Protein AF-A0A4R4G4L9-F1 (afdb_monomer_lite)

Radius of gyration: 18.19 Å; chains: 1; bounding box: 50×40×51 Å

Sequence (190 aa):
MRFKGEKAPLFYFLLFYTLVILYGCLTIRKIYFTMAKKKKGSLMAQQCPLIFRQVDATVTRINTLFVMSGVIAYLVSGIVAILLFLTVDFALRLYGVKHLSPIQNVSLWIQRRLSLPSRMEDAGAKRLAALFGIGFVAAMALFHFLGIAWAVNAVAVIYLFCAALDLFFGYCIACKLYHWTKKIYPKGFE

Structure (mmCIF, N/CA/C/O backbone):
data_AF-A0A4R4G4L9-F1
#
_entry.id   AF-A0A4R4G4L9-F1
#
loop_
_atom_site.group_PDB
_atom_site.id
_atom_site.type_symbol
_atom_site.label_atom_id
_atom_site.label_alt_id
_atom_site.label_comp_id
_atom_site.label_asym_id
_atom_site.label_entity_id
_atom_site.label_seq_id
_atom_site.pdbx_PDB_ins_code
_atom_site.Cartn_x
_atom_site.Cartn_y
_atom_site.Cartn_z
_atom_site.occupancy
_atom_site.B_iso_or_equiv
_atom_site.auth_seq_id
_atom_site.auth_comp_id
_atom_site.auth_asym_id
_atom_site.auth_atom_id
_atom_site.pdbx_PDB_model_num
ATOM 1 N N . MET A 1 1 ? -9.312 -3.554 20.473 1.00 41.69 1 MET A N 1
ATOM 2 C CA . MET A 1 1 ? -10.622 -3.099 20.977 1.00 41.69 1 MET A CA 1
ATOM 3 C C . MET A 1 1 ? -11.634 -3.339 19.874 1.00 41.69 1 MET A C 1
ATOM 5 O O . MET A 1 1 ? -11.494 -2.782 18.800 1.00 41.69 1 MET A O 1
ATOM 9 N N . ARG A 1 2 ? -12.579 -4.261 20.068 1.00 46.25 2 ARG A N 1
ATOM 10 C CA . ARG A 1 2 ? -13.648 -4.511 19.091 1.00 46.25 2 ARG A CA 1
ATOM 11 C C . ARG A 1 2 ? -14.581 -3.302 19.173 1.00 46.25 2 ARG A C 1
ATOM 13 O O . ARG A 1 2 ? -15.037 -3.031 20.280 1.00 46.25 2 ARG A O 1
ATOM 20 N N . PHE A 1 3 ? -14.802 -2.568 18.077 1.00 48.91 3 PHE A N 1
ATOM 21 C CA . PHE A 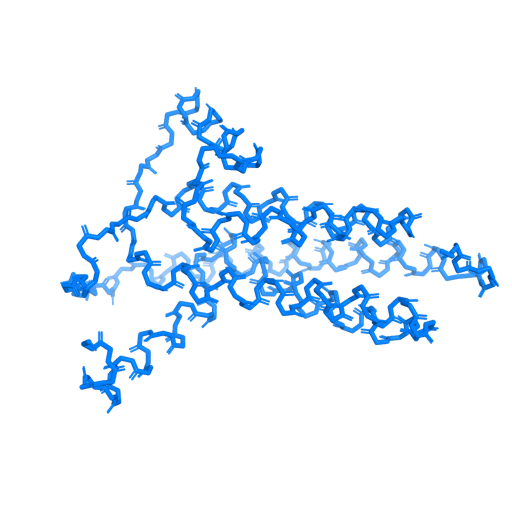1 3 ? -15.749 -1.445 18.043 1.00 48.91 3 PHE A CA 1
ATOM 22 C C . PHE A 1 3 ? -17.097 -1.923 18.603 1.00 48.91 3 PHE A C 1
ATOM 24 O O . PHE A 1 3 ? -17.823 -2.689 17.968 1.00 48.91 3 PHE A O 1
ATOM 31 N N . LYS A 1 4 ? -17.372 -1.575 19.862 1.00 48.66 4 LYS A N 1
ATOM 32 C CA . LYS A 1 4 ? -18.540 -2.035 20.605 1.00 48.66 4 LYS A CA 1
ATOM 33 C C . LYS A 1 4 ? -19.573 -0.928 20.502 1.00 48.66 4 LYS A C 1
ATOM 35 O O . LYS A 1 4 ? -19.591 -0.029 21.327 1.00 48.66 4 LYS A O 1
ATOM 40 N N . GLY A 1 5 ? -20.388 -1.004 19.456 1.00 47.50 5 GLY A N 1
ATOM 41 C CA . GLY A 1 5 ? -21.514 -0.096 19.260 1.00 47.50 5 GLY A CA 1
ATOM 42 C C . GLY A 1 5 ? -21.592 0.432 17.840 1.00 47.50 5 GLY A C 1
ATOM 43 O O . GLY A 1 5 ? -21.118 1.522 17.583 1.00 47.50 5 GLY A O 1
ATOM 44 N N . GLU A 1 6 ? -22.130 -0.382 16.931 1.00 46.91 6 GLU A N 1
ATOM 45 C CA . GLU A 1 6 ? -23.275 -0.039 16.074 1.00 46.91 6 GLU A CA 1
ATOM 46 C C . GLU A 1 6 ? -23.581 -1.300 15.250 1.00 46.91 6 GLU A C 1
ATOM 48 O O . GLU A 1 6 ? -22.818 -1.683 14.369 1.00 46.91 6 GLU A O 1
ATOM 53 N N . LYS A 1 7 ? -24.640 -2.044 15.595 1.00 47.16 7 LYS A N 1
ATOM 54 C CA . LYS A 1 7 ? -25.045 -3.267 14.863 1.00 47.16 7 LYS A CA 1
ATOM 55 C C . LYS A 1 7 ? -25.966 -2.969 13.667 1.00 47.16 7 LYS A C 1
ATOM 57 O O . LYS A 1 7 ? -26.374 -3.894 12.976 1.00 47.16 7 LYS A O 1
ATOM 62 N N . ALA A 1 8 ? -26.260 -1.698 13.400 1.00 48.19 8 ALA A N 1
ATOM 63 C CA . ALA A 1 8 ? -27.105 -1.245 12.296 1.00 48.19 8 ALA A CA 1
ATOM 64 C C . ALA A 1 8 ? -26.404 -0.984 10.932 1.00 48.19 8 ALA A C 1
ATOM 66 O O . ALA A 1 8 ? -27.115 -0.982 9.928 1.00 48.19 8 ALA A O 1
ATOM 67 N N . PRO A 1 9 ? -25.065 -0.826 10.795 1.00 52.00 9 PRO A N 1
ATOM 68 C CA . PRO A 1 9 ? -24.467 -0.460 9.518 1.00 52.00 9 PRO A CA 1
ATOM 69 C C . PRO A 1 9 ? -23.985 -1.665 8.709 1.00 52.00 9 PRO A C 1
ATOM 71 O O . PRO A 1 9 ? -23.611 -1.469 7.566 1.00 52.00 9 PRO A O 1
ATOM 74 N N . LEU A 1 10 ? -23.999 -2.903 9.228 1.00 55.00 10 LEU A N 1
ATOM 75 C CA . LEU A 1 10 ? -23.436 -4.075 8.534 1.00 55.00 10 LEU A CA 1
ATOM 76 C C . LEU A 1 10 ? -24.143 -4.370 7.197 1.00 55.00 10 LEU A C 1
ATOM 78 O O . LEU A 1 10 ? -23.492 -4.740 6.223 1.00 55.00 10 LEU A O 1
ATOM 82 N N . PHE A 1 11 ? -25.463 -4.159 7.135 1.00 51.16 11 PHE A N 1
ATOM 83 C CA . PHE A 1 11 ? -26.256 -4.384 5.925 1.00 51.16 11 PHE A CA 1
ATOM 84 C C . PHE A 1 11 ? -26.032 -3.276 4.891 1.00 51.16 11 PHE A C 1
ATOM 86 O O . PHE A 1 11 ? -25.741 -3.580 3.742 1.00 51.16 11 PHE A O 1
ATOM 93 N N . TYR A 1 12 ? -26.051 -2.002 5.302 1.00 55.09 12 TYR A N 1
ATOM 94 C CA . TYR A 1 12 ? -25.717 -0.870 4.426 1.00 55.09 12 TYR A CA 1
ATOM 95 C C . TYR A 1 12 ? -24.242 -0.890 3.993 1.00 55.09 12 TYR A C 1
ATOM 97 O O . TYR A 1 12 ? -23.936 -0.505 2.871 1.00 55.09 12 TYR A O 1
ATOM 105 N N . PHE A 1 13 ? -23.337 -1.408 4.831 1.00 56.06 13 PHE A N 1
ATOM 106 C CA . PHE A 1 13 ? -21.928 -1.635 4.502 1.00 56.06 13 PHE A CA 1
ATOM 107 C C . PHE A 1 13 ? -21.762 -2.713 3.448 1.00 56.06 13 PHE A C 1
ATOM 109 O O . PHE A 1 13 ? -21.054 -2.478 2.477 1.00 56.06 13 PHE A O 1
ATOM 116 N N . LEU A 1 14 ? -22.406 -3.876 3.608 1.00 56.50 14 LEU A N 1
ATOM 117 C CA . LEU A 1 14 ? -22.373 -4.929 2.594 1.00 56.50 14 LEU A CA 1
ATOM 118 C C . LEU A 1 14 ? -23.041 -4.469 1.301 1.00 56.50 14 LEU A C 1
ATOM 120 O O . LEU A 1 14 ? -22.539 -4.792 0.231 1.00 56.50 14 LEU A O 1
ATOM 124 N N . LEU A 1 15 ? -24.124 -3.693 1.373 1.00 56.69 15 LEU A N 1
ATOM 125 C CA . LEU A 1 15 ? -24.808 -3.161 0.197 1.00 56.69 15 LEU A CA 1
ATOM 126 C C . LEU A 1 15 ? -23.951 -2.100 -0.504 1.00 56.69 15 LEU A C 1
ATOM 128 O O . LEU A 1 15 ? -23.799 -2.157 -1.712 1.00 56.69 15 LEU A O 1
ATOM 132 N N . PHE A 1 16 ? -23.283 -1.204 0.226 1.00 60.47 16 PHE A N 1
ATOM 133 C CA . PHE A 1 16 ? -22.352 -0.232 -0.357 1.00 60.47 16 PHE A CA 1
ATOM 134 C C . PHE A 1 16 ? -21.079 -0.903 -0.895 1.00 60.47 16 PHE A C 1
ATOM 136 O O . PHE A 1 16 ? -20.611 -0.537 -1.964 1.00 60.47 16 PHE A O 1
ATOM 143 N N . TYR A 1 17 ? -20.543 -1.930 -0.225 1.00 58.25 17 TYR A N 1
ATOM 144 C CA . TYR A 1 17 ? -19.384 -2.699 -0.700 1.00 58.25 17 TYR A CA 1
ATOM 145 C C . TYR A 1 17 ? -19.709 -3.566 -1.913 1.00 58.25 17 TYR A C 1
ATOM 147 O O . TYR A 1 17 ? -18.933 -3.595 -2.866 1.00 58.25 17 TYR A O 1
ATOM 155 N N . THR A 1 18 ? -20.850 -4.256 -1.912 1.00 58.84 18 THR A N 1
ATOM 156 C CA . THR A 1 18 ? -21.319 -4.999 -3.086 1.00 58.84 18 THR A CA 1
ATOM 157 C C . THR A 1 18 ? -21.658 -4.039 -4.208 1.00 58.84 18 THR A C 1
ATOM 159 O O . THR A 1 18 ? -21.251 -4.312 -5.323 1.00 58.84 18 THR A O 1
ATOM 162 N N . LEU A 1 19 ? -22.266 -2.878 -3.949 1.00 59.31 19 LEU A N 1
ATOM 163 C CA . LEU A 1 19 ? -22.460 -1.844 -4.963 1.00 59.31 19 LEU A CA 1
ATOM 164 C C . LEU A 1 19 ? -21.128 -1.281 -5.461 1.00 59.31 19 LEU A C 1
ATOM 166 O O . LEU A 1 19 ? -20.993 -1.140 -6.659 1.00 59.31 19 LEU A O 1
ATOM 170 N N . VAL A 1 20 ? -20.111 -1.032 -4.636 1.00 58.97 20 VAL A N 1
ATOM 171 C CA . VAL A 1 20 ? -18.784 -0.580 -5.105 1.00 58.97 20 VAL A CA 1
ATOM 172 C C . VAL A 1 20 ? -18.069 -1.671 -5.905 1.00 58.97 20 VAL A C 1
ATOM 174 O O . VAL A 1 20 ? -17.427 -1.363 -6.906 1.00 58.97 20 VAL A O 1
ATOM 177 N N . ILE A 1 21 ? -18.216 -2.947 -5.541 1.00 59.53 21 ILE A N 1
ATOM 178 C CA . ILE A 1 21 ? -17.679 -4.075 -6.314 1.00 59.53 21 ILE A CA 1
ATOM 179 C C . ILE A 1 21 ? -18.474 -4.289 -7.610 1.00 59.53 21 ILE A C 1
ATOM 181 O O . ILE A 1 21 ? -17.870 -4.551 -8.644 1.00 59.53 21 ILE A O 1
ATOM 185 N N . LEU A 1 22 ? -19.800 -4.140 -7.600 1.00 57.47 22 LEU A N 1
ATOM 186 C CA . LEU A 1 22 ? -20.689 -4.379 -8.741 1.00 57.47 22 LEU A CA 1
ATOM 187 C C . LEU A 1 22 ? -20.708 -3.178 -9.703 1.00 57.47 22 LEU A C 1
ATOM 189 O O . LEU A 1 22 ? -20.524 -3.377 -10.898 1.00 57.47 22 LEU A O 1
ATOM 193 N N . TYR A 1 23 ? -20.825 -1.938 -9.207 1.00 56.97 23 TYR A N 1
ATOM 194 C CA . TYR A 1 23 ? -20.585 -0.697 -9.964 1.00 56.97 23 TYR A CA 1
ATOM 195 C C . TYR A 1 23 ? -19.129 -0.594 -10.391 1.00 56.97 23 TYR A C 1
ATOM 197 O O . TYR A 1 23 ? -18.876 -0.160 -11.510 1.00 56.97 23 TYR A O 1
ATOM 205 N N . GLY A 1 24 ? -18.177 -1.030 -9.564 1.00 51.91 24 GLY A N 1
ATOM 206 C CA . GLY A 1 24 ? -16.780 -1.194 -9.951 1.00 51.91 24 GLY A CA 1
ATOM 207 C C . GLY A 1 24 ? -16.670 -2.143 -11.137 1.00 51.91 24 GLY A C 1
ATOM 208 O O . GLY A 1 24 ? -16.166 -1.745 -12.173 1.00 51.91 24 GLY A O 1
ATOM 209 N N . CYS A 1 25 ? -17.238 -3.344 -11.062 1.00 51.47 25 CYS A N 1
ATOM 210 C CA . CYS A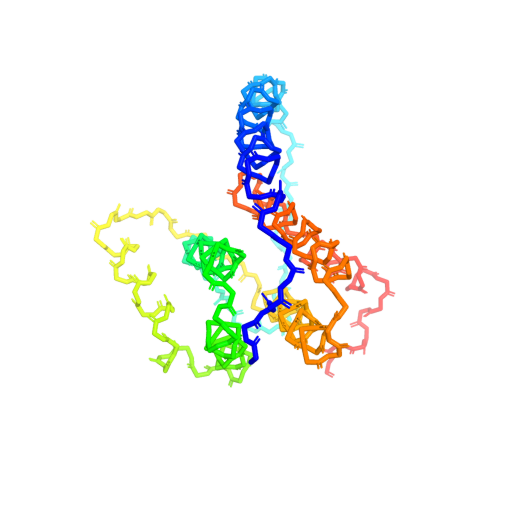 1 25 ? -17.225 -4.343 -12.135 1.00 51.47 25 CYS A CA 1
ATOM 211 C C . CYS A 1 25 ? -17.946 -3.866 -13.418 1.00 51.47 25 CYS A C 1
ATOM 213 O O . CYS A 1 25 ? -17.429 -4.037 -14.525 1.00 51.47 25 CYS A O 1
ATOM 215 N N . LEU A 1 26 ? -19.093 -3.185 -13.292 1.00 50.75 26 LEU A N 1
ATOM 216 C CA . LEU A 1 26 ? -19.860 -2.599 -14.403 1.00 50.75 26 LEU A CA 1
ATOM 217 C C . LEU A 1 26 ? -19.140 -1.404 -15.050 1.00 50.75 26 LEU A C 1
ATOM 219 O O . LEU A 1 26 ? -19.108 -1.289 -16.277 1.00 50.75 26 LEU A O 1
ATOM 223 N N . THR A 1 27 ? -18.508 -0.547 -14.248 1.00 51.12 27 THR A N 1
ATOM 224 C CA . THR A 1 27 ? -17.700 0.590 -14.719 1.00 51.12 27 THR A CA 1
ATOM 225 C C . THR A 1 27 ? -16.392 0.098 -15.338 1.00 51.12 27 THR A C 1
ATOM 227 O O . THR A 1 27 ? -16.007 0.567 -16.406 1.00 51.12 27 THR A O 1
ATOM 230 N N . ILE A 1 28 ? -15.763 -0.929 -14.758 1.00 50.81 28 ILE A N 1
ATOM 231 C CA . ILE A 1 28 ? -14.579 -1.611 -15.293 1.00 50.81 28 ILE A CA 1
ATOM 232 C C . ILE A 1 28 ? -14.900 -2.226 -16.655 1.00 50.81 28 ILE A C 1
ATOM 234 O O . ILE A 1 28 ? -14.139 -1.990 -17.583 1.00 50.81 28 ILE A O 1
ATOM 238 N N . ARG A 1 29 ? -16.039 -2.909 -16.847 1.00 53.16 29 ARG A N 1
ATOM 239 C CA . ARG A 1 29 ? -16.436 -3.451 -18.165 1.00 53.16 29 ARG A CA 1
ATOM 240 C C . ARG A 1 29 ? -16.625 -2.350 -19.223 1.00 53.16 29 ARG A C 1
ATOM 242 O O . ARG A 1 29 ? -16.201 -2.526 -20.365 1.00 53.16 29 ARG A O 1
ATOM 249 N N . LYS A 1 30 ? -17.196 -1.198 -18.847 1.00 48.16 30 LYS A N 1
ATOM 250 C CA . LYS A 1 30 ? -17.399 -0.031 -19.736 1.00 48.16 30 LYS A CA 1
ATOM 251 C C . LYS A 1 30 ? -16.082 0.690 -20.082 1.00 48.16 30 LYS A C 1
ATOM 253 O O . LYS A 1 30 ? -15.886 1.111 -21.224 1.00 48.16 30 LYS A O 1
ATOM 258 N N . ILE A 1 31 ? -15.157 0.783 -19.123 1.00 51.53 31 ILE A N 1
ATOM 259 C CA . ILE A 1 31 ? -13.823 1.381 -19.302 1.00 51.53 31 ILE A CA 1
ATOM 260 C C . ILE A 1 31 ? -12.881 0.432 -20.065 1.00 51.53 31 ILE A C 1
ATOM 262 O O . ILE A 1 31 ? -12.097 0.879 -20.902 1.00 51.53 31 ILE A O 1
ATOM 266 N N . TYR A 1 32 ? -12.978 -0.883 -19.847 1.00 50.03 32 TYR A N 1
ATOM 267 C CA . TYR A 1 32 ? -12.190 -1.896 -20.561 1.00 50.03 32 TYR A CA 1
ATOM 268 C C . TYR A 1 32 ? -12.411 -1.795 -22.076 1.00 50.03 32 TYR A C 1
ATOM 270 O O . TYR A 1 32 ? -11.456 -1.811 -22.854 1.00 50.03 32 TYR A O 1
ATOM 278 N N . PHE A 1 33 ? -13.667 -1.597 -22.488 1.00 50.47 33 PHE A N 1
ATOM 279 C CA . PHE A 1 33 ? -14.043 -1.470 -23.896 1.00 50.47 33 PHE A CA 1
ATOM 280 C C . PHE A 1 33 ? -13.546 -0.163 -24.541 1.00 50.47 33 PHE A C 1
ATOM 282 O O . PHE A 1 33 ? -13.159 -0.153 -25.708 1.00 50.47 33 PHE A O 1
ATOM 289 N N . THR A 1 34 ? -13.479 0.939 -23.787 1.00 50.44 34 THR A N 1
ATOM 290 C CA . THR A 1 34 ? -12.958 2.225 -24.289 1.00 50.44 34 THR A CA 1
ATOM 291 C C . THR A 1 34 ? -11.425 2.282 -24.305 1.00 50.44 34 THR A C 1
ATOM 293 O O . THR A 1 34 ? -10.839 2.868 -25.217 1.00 50.44 34 THR A O 1
ATOM 296 N N . MET A 1 35 ? -10.748 1.624 -23.360 1.00 46.28 35 MET A N 1
ATOM 297 C CA . MET A 1 35 ? -9.284 1.676 -23.216 1.00 46.28 35 MET A CA 1
ATOM 298 C C . MET A 1 35 ? -8.533 0.626 -24.050 1.00 46.28 35 MET A C 1
ATOM 300 O O .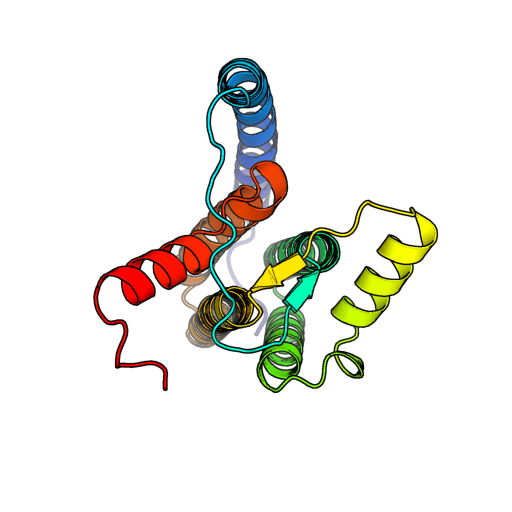 MET A 1 35 ? -7.379 0.870 -24.413 1.00 46.28 35 MET A O 1
ATOM 304 N N . ALA A 1 36 ? -9.173 -0.484 -24.452 1.00 49.03 36 ALA A N 1
ATOM 305 C CA . ALA A 1 36 ? -8.614 -1.420 -25.439 1.00 49.03 36 ALA A CA 1
ATOM 306 C C . ALA A 1 36 ? -8.238 -0.717 -26.762 1.00 49.03 36 ALA A C 1
ATOM 308 O O . ALA A 1 36 ? -7.274 -1.100 -27.426 1.00 49.03 36 ALA A O 1
ATOM 309 N N . LYS A 1 37 ? -8.923 0.386 -27.092 1.00 41.81 37 LYS A N 1
ATOM 310 C CA . LYS A 1 37 ? -8.644 1.215 -28.273 1.00 41.81 37 LYS A CA 1
ATOM 311 C C . LYS A 1 37 ? -7.379 2.088 -28.136 1.00 41.81 37 LYS A C 1
ATOM 313 O O . LYS A 1 37 ? -6.808 2.479 -29.148 1.00 41.81 37 LYS A O 1
ATOM 318 N N . LYS A 1 38 ? -6.893 2.366 -26.915 1.00 38.50 38 LYS A N 1
ATOM 319 C CA . LYS A 1 38 ? -5.770 3.300 -26.645 1.00 38.50 38 LYS A CA 1
ATOM 320 C C . LYS A 1 38 ? -4.395 2.622 -26.514 1.00 38.50 38 LYS A C 1
ATOM 322 O O . LYS A 1 38 ? -3.386 3.294 -26.329 1.00 38.50 38 LYS A O 1
ATOM 327 N N . LYS A 1 39 ? -4.315 1.293 -26.634 1.00 40.84 39 LYS A N 1
ATOM 328 C CA . LYS A 1 39 ? -3.058 0.529 -26.486 1.00 40.84 39 LYS A CA 1
ATOM 329 C C . LYS A 1 39 ? -2.094 0.668 -27.679 1.00 40.84 39 LYS A C 1
ATOM 331 O O . LYS A 1 39 ? -0.952 0.233 -27.587 1.00 40.84 39 LYS A O 1
ATOM 336 N N . LYS A 1 40 ? -2.509 1.284 -28.792 1.00 38.03 40 LYS A N 1
ATOM 337 C CA . LYS A 1 40 ? -1.723 1.319 -30.041 1.00 38.03 40 LYS A CA 1
ATOM 338 C C . LYS A 1 40 ? -0.766 2.519 -30.181 1.00 38.03 40 LYS A C 1
ATOM 340 O O . LYS A 1 40 ? -0.326 2.793 -31.289 1.00 38.03 40 LYS A O 1
ATOM 345 N N . GLY A 1 41 ? -0.446 3.243 -29.102 1.00 34.03 41 GLY A N 1
ATOM 346 C CA . GLY A 1 41 ? 0.240 4.537 -29.239 1.00 34.03 41 GLY A CA 1
ATOM 347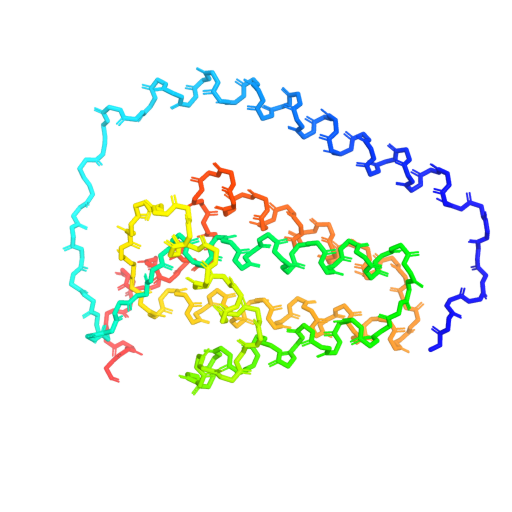 C C . GLY A 1 41 ? 1.098 5.034 -28.075 1.00 34.03 41 GLY A C 1
ATOM 348 O O . GLY A 1 41 ? 1.131 6.238 -27.852 1.00 34.03 41 GLY A O 1
ATOM 349 N N . SER A 1 42 ? 1.807 4.181 -27.329 1.00 37.28 42 SER A N 1
ATOM 350 C CA . SER A 1 42 ? 2.944 4.691 -26.545 1.00 37.28 42 SER A CA 1
ATOM 351 C C . SER A 1 42 ? 4.101 3.695 -26.507 1.00 37.28 42 SER A C 1
ATOM 353 O O . SER A 1 42 ? 4.187 2.843 -25.622 1.00 37.28 42 SER A O 1
ATOM 355 N N . LEU A 1 43 ? 5.021 3.842 -27.460 1.00 45.47 43 LEU A N 1
ATOM 356 C CA . LEU A 1 43 ? 6.433 3.596 -27.192 1.00 45.47 43 LEU A CA 1
ATOM 357 C C . LEU A 1 43 ? 6.832 4.567 -26.071 1.00 45.47 43 LEU A C 1
ATOM 359 O O . LEU A 1 43 ? 6.903 5.772 -26.290 1.00 45.47 43 LEU A O 1
ATOM 363 N N . MET A 1 44 ? 6.989 4.067 -24.847 1.00 38.34 44 MET A N 1
ATOM 364 C CA . MET A 1 44 ? 7.520 4.848 -23.731 1.00 38.34 44 MET A CA 1
ATOM 365 C C . MET A 1 44 ? 8.891 4.294 -23.396 1.00 38.34 44 MET A C 1
ATOM 367 O O . MET A 1 44 ? 9.032 3.137 -23.002 1.00 38.34 44 MET A O 1
ATOM 371 N N . ALA A 1 45 ? 9.869 5.158 -23.650 1.00 37.31 45 ALA A N 1
ATOM 372 C CA . ALA A 1 45 ? 11.289 4.990 -23.446 1.00 37.31 45 ALA A CA 1
ATOM 373 C C . ALA A 1 45 ? 11.608 4.177 -22.189 1.00 37.31 45 ALA A C 1
ATOM 375 O O . ALA A 1 45 ? 11.167 4.490 -21.081 1.00 37.31 45 ALA A O 1
ATOM 376 N N . GLN A 1 46 ? 12.420 3.150 -22.397 1.00 45.22 46 GLN A N 1
ATOM 377 C CA . GLN A 1 46 ? 13.123 2.407 -21.371 1.00 45.22 46 GLN A CA 1
ATOM 378 C C . GLN A 1 46 ? 14.032 3.403 -20.628 1.00 45.22 46 GLN A C 1
ATOM 380 O O . GLN A 1 46 ? 15.133 3.718 -21.063 1.00 45.22 46 GLN A O 1
ATOM 385 N N . GLN A 1 47 ? 13.518 4.008 -19.557 1.00 50.16 47 GLN A N 1
ATOM 386 C CA . GLN A 1 47 ? 14.283 4.925 -18.717 1.00 50.16 47 GLN A CA 1
ATOM 387 C C . GLN A 1 47 ? 15.273 4.105 -17.893 1.00 50.16 47 GLN A C 1
ATOM 389 O O . GLN A 1 47 ? 14.864 3.181 -17.188 1.00 50.16 47 GLN A O 1
ATOM 394 N N . CYS A 1 48 ? 16.561 4.445 -17.976 1.00 53.97 48 CYS A N 1
ATOM 395 C CA . CYS A 1 48 ? 17.612 3.774 -17.218 1.00 53.97 48 CYS A CA 1
ATOM 396 C C . CYS A 1 48 ? 17.280 3.784 -15.711 1.00 53.97 48 CYS A C 1
ATOM 398 O O . CYS A 1 48 ? 16.952 4.854 -15.163 1.00 53.97 48 CYS A O 1
ATOM 400 N N . PRO A 1 49 ? 17.311 2.612 -15.051 1.00 56.44 49 PRO A N 1
ATOM 401 C CA . PRO A 1 49 ? 17.042 2.513 -13.627 1.00 56.44 49 PRO A CA 1
ATOM 402 C C . PRO A 1 49 ? 18.229 3.121 -12.861 1.00 56.44 49 PRO A C 1
ATOM 404 O O . PRO A 1 49 ? 19.373 2.746 -13.094 1.00 56.44 49 PRO A O 1
ATOM 407 N N . LEU A 1 50 ? 17.960 4.097 -11.984 1.00 51.12 50 LEU A N 1
ATOM 408 C CA . LEU A 1 50 ? 18.996 4.768 -11.168 1.00 51.12 50 LEU A CA 1
ATOM 409 C C . LEU A 1 50 ? 19.548 3.828 -10.090 1.00 51.12 50 LEU A C 1
ATOM 411 O O . LEU A 1 50 ? 20.721 3.866 -9.746 1.00 51.12 50 LEU A O 1
ATOM 415 N N . ILE A 1 51 ? 18.691 2.932 -9.602 1.00 57.62 51 ILE A N 1
ATOM 416 C CA . ILE A 1 51 ? 19.089 1.776 -8.814 1.00 57.62 51 ILE A CA 1
ATOM 417 C C . ILE A 1 51 ? 19.148 0.606 -9.797 1.00 57.62 51 ILE A C 1
ATOM 419 O O . ILE A 1 51 ? 18.126 0.254 -10.378 1.00 57.62 51 ILE A O 1
ATOM 423 N N . PHE A 1 52 ? 20.311 -0.021 -10.004 1.00 60.38 52 PHE A N 1
ATOM 424 C CA . PHE A 1 52 ? 20.505 -1.180 -10.905 1.00 60.38 52 PHE A CA 1
ATOM 425 C C . PHE A 1 52 ? 19.751 -2.455 -10.454 1.00 60.38 52 PHE A C 1
ATOM 427 O O . PHE A 1 52 ? 20.164 -3.584 -10.705 1.00 60.38 52 PHE A O 1
ATOM 434 N N . ARG A 1 53 ? 18.630 -2.300 -9.747 1.00 69.81 53 ARG A N 1
ATOM 435 C CA . ARG A 1 53 ? 17.764 -3.359 -9.258 1.00 69.81 53 ARG A CA 1
ATOM 436 C C . ARG A 1 53 ? 16.385 -3.153 -9.861 1.00 69.81 53 ARG A C 1
ATOM 438 O O . ARG A 1 53 ? 15.724 -2.151 -9.609 1.00 69.81 53 ARG A O 1
ATOM 445 N N . GLN A 1 54 ? 15.934 -4.137 -10.621 1.00 75.31 54 GLN A N 1
ATOM 446 C CA . GLN A 1 54 ? 14.570 -4.188 -11.128 1.00 75.31 54 GLN A CA 1
ATOM 447 C C . GLN A 1 54 ? 13.734 -5.160 -10.288 1.00 75.31 54 GLN A C 1
ATOM 449 O O . GLN A 1 54 ? 14.260 -6.058 -9.620 1.00 75.31 54 GLN A O 1
ATOM 454 N N . VAL A 1 55 ? 12.420 -4.953 -10.269 1.00 77.75 55 VAL A N 1
ATOM 455 C CA . VAL A 1 55 ? 11.457 -5.813 -9.573 1.00 77.75 55 VAL A CA 1
ATOM 456 C C . VAL A 1 55 ? 10.376 -6.237 -10.544 1.00 77.75 55 VAL A C 1
ATOM 458 O O . VAL A 1 55 ? 9.939 -5.455 -11.382 1.00 77.75 55 VAL A O 1
ATOM 461 N N . ASP A 1 56 ? 9.927 -7.476 -10.397 1.00 81.44 56 ASP A N 1
ATOM 462 C CA . ASP A 1 56 ? 8.843 -8.008 -11.200 1.00 81.44 56 ASP A CA 1
ATOM 463 C C . ASP A 1 56 ? 7.494 -7.369 -10.824 1.00 81.44 56 ASP A C 1
ATOM 465 O O . ASP A 1 56 ? 6.991 -7.491 -9.695 1.00 81.44 56 ASP A O 1
ATOM 469 N N . ALA A 1 57 ? 6.897 -6.677 -11.788 1.00 75.25 57 ALA A N 1
ATOM 470 C CA . ALA A 1 57 ? 5.601 -6.034 -11.671 1.00 75.25 57 ALA A CA 1
ATOM 471 C C . ALA A 1 57 ? 4.472 -7.054 -11.491 1.00 75.25 57 ALA A C 1
ATOM 473 O O . ALA A 1 57 ? 3.522 -6.778 -10.760 1.00 75.25 57 ALA A O 1
ATOM 474 N N . THR A 1 58 ? 4.578 -8.244 -12.087 1.00 74.50 58 THR A N 1
ATOM 475 C CA . THR A 1 58 ? 3.559 -9.296 -11.982 1.00 74.50 58 THR A CA 1
ATOM 476 C C . THR A 1 58 ? 3.471 -9.819 -10.551 1.00 74.50 58 THR A C 1
ATOM 478 O O . THR A 1 58 ? 2.384 -9.872 -9.977 1.00 74.50 58 THR A O 1
ATOM 481 N N . VAL A 1 59 ? 4.616 -10.100 -9.923 1.00 79.50 59 VAL A N 1
ATOM 482 C CA . VAL A 1 59 ? 4.678 -10.497 -8.505 1.00 79.50 59 VAL A CA 1
ATOM 483 C C . VAL A 1 59 ? 4.144 -9.388 -7.604 1.00 79.50 59 VAL A C 1
ATOM 485 O O . VAL A 1 59 ? 3.424 -9.649 -6.642 1.00 79.50 59 VAL A O 1
ATOM 488 N N . THR A 1 60 ? 4.459 -8.136 -7.934 1.00 80.56 60 THR A N 1
ATOM 489 C CA . THR A 1 60 ? 3.979 -6.981 -7.170 1.00 80.56 60 THR A CA 1
ATOM 490 C C . THR A 1 60 ? 2.459 -6.811 -7.281 1.00 80.56 60 THR A C 1
ATOM 492 O O . THR A 1 60 ? 1.825 -6.461 -6.295 1.00 80.56 60 THR A O 1
ATOM 495 N N . ARG A 1 61 ? 1.842 -7.131 -8.425 1.00 79.88 61 ARG A N 1
ATOM 496 C CA . ARG A 1 61 ? 0.374 -7.115 -8.579 1.00 79.88 61 ARG A CA 1
ATOM 497 C C . ARG A 1 61 ? -0.313 -8.231 -7.801 1.00 79.88 61 ARG A C 1
ATOM 499 O O . ARG A 1 61 ? -1.333 -7.984 -7.163 1.00 79.88 61 ARG A O 1
ATOM 506 N N . ILE A 1 62 ? 0.257 -9.440 -7.820 1.00 78.38 62 ILE A N 1
ATOM 507 C CA . ILE A 1 62 ? -0.232 -10.557 -6.994 1.00 78.38 62 ILE A CA 1
ATOM 508 C C . ILE A 1 62 ? -0.178 -10.162 -5.520 1.00 78.38 62 ILE A C 1
ATOM 510 O O . ILE A 1 62 ? -1.116 -10.401 -4.769 1.00 78.38 62 ILE A O 1
ATOM 514 N N . ASN A 1 63 ? 0.876 -9.467 -5.112 1.00 85.31 63 ASN A N 1
ATOM 515 C CA . ASN A 1 63 ? 0.920 -8.911 -3.779 1.00 85.31 63 ASN A CA 1
ATOM 516 C C . ASN A 1 63 ? -0.191 -7.890 -3.505 1.00 85.31 63 ASN A C 1
ATOM 518 O O . ASN A 1 63 ? -0.859 -7.986 -2.480 1.00 85.31 63 ASN A O 1
ATOM 522 N N . THR A 1 64 ? -0.396 -6.921 -4.401 1.00 83.62 64 THR A N 1
ATOM 523 C CA . THR A 1 64 ? -1.464 -5.923 -4.251 1.00 83.62 64 THR A CA 1
ATOM 524 C C . THR A 1 64 ? -2.827 -6.602 -4.062 1.00 83.62 64 THR A C 1
ATOM 526 O O . THR A 1 64 ? -3.604 -6.152 -3.226 1.00 83.62 64 THR A O 1
ATOM 529 N N . LEU A 1 65 ? -3.093 -7.731 -4.736 1.00 81.81 65 LEU A N 1
ATOM 530 C CA . LEU A 1 65 ? -4.283 -8.563 -4.488 1.00 81.81 65 LEU A CA 1
ATOM 531 C C . LEU A 1 65 ? -4.370 -9.062 -3.043 1.00 81.81 65 LEU A C 1
ATOM 533 O O . LEU A 1 65 ? -5.396 -8.865 -2.393 1.00 81.81 65 LEU A O 1
ATOM 537 N N . PHE A 1 66 ? -3.308 -9.694 -2.535 1.00 83.88 66 PHE A N 1
ATOM 538 C CA . PHE A 1 66 ? -3.283 -10.204 -1.161 1.00 83.88 66 PHE A CA 1
ATOM 539 C C . PHE A 1 66 ? -3.484 -9.085 -0.145 1.00 83.88 66 PHE A C 1
ATOM 541 O O . PHE A 1 66 ? -4.295 -9.213 0.770 1.00 83.88 66 PHE A O 1
ATOM 548 N N . VAL A 1 67 ? -2.804 -7.960 -0.334 1.00 88.62 67 VAL A N 1
ATOM 549 C CA . VAL A 1 67 ? -2.907 -6.825 0.578 1.00 88.62 67 VAL A CA 1
ATOM 550 C C . VAL A 1 67 ? -4.305 -6.206 0.538 1.00 88.62 67 VAL A C 1
ATOM 552 O O . VAL A 1 67 ? -4.891 -5.981 1.596 1.00 88.62 67 VAL A O 1
ATOM 555 N N . MET A 1 68 ? -4.889 -6.007 -0.650 1.00 85.62 68 MET A N 1
ATOM 556 C CA . MET A 1 68 ? -6.284 -5.567 -0.774 1.00 85.62 68 MET A CA 1
ATOM 557 C C . MET A 1 68 ? -7.241 -6.519 -0.061 1.00 85.62 68 MET A C 1
ATOM 559 O O . MET A 1 68 ? -8.101 -6.066 0.693 1.00 85.62 68 MET A O 1
ATOM 563 N N . SER A 1 69 ? -7.067 -7.831 -0.245 1.00 82.44 69 SER A N 1
ATOM 564 C CA . SER A 1 69 ? -7.898 -8.826 0.436 1.00 82.44 69 SER A CA 1
ATOM 565 C C . SER A 1 69 ? -7.746 -8.765 1.961 1.00 82.44 69 SER A C 1
ATOM 567 O O . SER A 1 69 ? -8.741 -8.875 2.674 1.00 82.44 69 SER A O 1
ATOM 569 N N . GLY A 1 70 ? -6.537 -8.494 2.468 1.00 86.06 70 GLY A N 1
ATOM 570 C CA . GLY A 1 70 ? -6.270 -8.305 3.893 1.00 86.06 70 GLY A CA 1
ATOM 571 C C . GLY A 1 70 ? -6.964 -7.069 4.466 1.00 86.06 70 GLY A C 1
ATOM 572 O O . GLY A 1 70 ? -7.580 -7.150 5.526 1.00 86.06 70 GLY A O 1
ATOM 573 N N . VAL A 1 71 ? -6.942 -5.939 3.752 1.00 87.12 71 VAL A N 1
ATOM 574 C CA . VAL A 1 71 ? -7.667 -4.725 4.173 1.00 87.12 71 VAL A CA 1
ATOM 575 C C . VAL A 1 71 ? -9.178 -4.966 4.194 1.00 87.12 71 VAL A C 1
ATOM 577 O O . VAL A 1 71 ? -9.840 -4.593 5.160 1.00 87.12 71 VAL A O 1
ATOM 580 N N . ILE A 1 72 ? -9.728 -5.658 3.192 1.00 83.25 72 ILE A N 1
ATOM 581 C CA . ILE A 1 72 ? -11.152 -6.033 3.175 1.00 83.25 72 ILE A CA 1
ATOM 582 C C . ILE A 1 72 ? -11.485 -6.953 4.360 1.00 83.25 72 ILE A C 1
ATOM 584 O O . ILE A 1 72 ? -12.463 -6.718 5.069 1.00 83.25 72 ILE A O 1
ATOM 588 N N . ALA A 1 73 ? -10.651 -7.961 4.629 1.00 83.81 73 ALA A N 1
ATOM 589 C CA . ALA A 1 73 ? -10.827 -8.857 5.770 1.00 83.81 73 ALA A CA 1
ATOM 590 C C . ALA A 1 73 ? -10.778 -8.105 7.110 1.00 83.81 73 ALA A C 1
ATOM 592 O O . ALA A 1 73 ? -11.550 -8.417 8.021 1.00 83.81 73 ALA A O 1
ATOM 593 N N . TYR A 1 74 ? -9.922 -7.087 7.233 1.00 87.00 74 TYR A N 1
ATOM 594 C CA . TYR A 1 74 ? -9.905 -6.197 8.391 1.00 87.00 74 TYR A CA 1
ATOM 595 C C . TYR A 1 74 ? -11.221 -5.425 8.541 1.00 87.00 74 TYR A C 1
ATOM 597 O O . TYR A 1 74 ? -11.760 -5.396 9.643 1.00 87.00 74 TYR A O 1
ATOM 605 N N . LEU A 1 75 ? -11.778 -4.860 7.466 1.00 81.19 75 LEU A N 1
ATOM 606 C CA . LEU A 1 75 ? -13.042 -4.120 7.552 1.00 81.19 75 LEU A CA 1
ATOM 607 C C . LEU A 1 75 ? -14.216 -5.005 7.988 1.00 81.19 75 LEU A C 1
ATOM 609 O O . LEU A 1 75 ? -15.084 -4.544 8.723 1.00 81.19 75 LEU A O 1
ATOM 613 N N . VAL A 1 76 ? -14.234 -6.275 7.573 1.00 81.44 76 VAL A N 1
ATOM 614 C CA . VAL A 1 76 ? -15.288 -7.228 7.960 1.00 81.44 76 VAL A CA 1
ATOM 615 C C . VAL A 1 76 ? -15.102 -7.729 9.396 1.00 81.44 76 VAL A C 1
ATOM 617 O O . VAL A 1 76 ? -16.066 -7.845 10.151 1.00 81.44 76 VAL A O 1
ATOM 620 N N . SER A 1 77 ? -13.867 -8.051 9.785 1.00 82.19 77 SER A N 1
ATOM 621 C CA . SER A 1 77 ? -13.577 -8.688 11.077 1.00 82.19 77 SER A CA 1
ATOM 622 C C . SER A 1 77 ? -13.342 -7.698 12.223 1.00 82.19 77 SER A C 1
ATOM 624 O O . SER A 1 77 ? -13.556 -8.036 13.390 1.00 82.19 77 SER A O 1
ATOM 626 N N . GLY A 1 78 ? -12.871 -6.488 11.914 1.00 80.25 78 GLY A N 1
ATOM 627 C CA . GLY A 1 78 ? -12.401 -5.493 12.878 1.00 80.25 78 GLY A CA 1
ATOM 628 C C . GLY A 1 78 ? -11.107 -5.882 13.605 1.00 80.25 78 GLY A C 1
ATOM 629 O O . GLY A 1 78 ? -10.784 -5.291 14.637 1.00 80.25 78 GLY A O 1
ATOM 630 N N . ILE A 1 79 ? -10.372 -6.891 13.122 1.00 84.38 79 ILE A N 1
ATOM 631 C CA . ILE A 1 79 ? -9.188 -7.431 13.802 1.00 84.38 79 ILE A CA 1
ATOM 632 C C . ILE A 1 79 ? -7.946 -6.604 13.447 1.00 84.38 79 ILE A C 1
ATOM 634 O O . ILE A 1 79 ? -7.346 -6.776 12.389 1.00 84.38 79 ILE A O 1
ATOM 638 N N . VAL A 1 80 ? -7.500 -5.752 14.374 1.00 87.00 80 VAL A N 1
ATOM 639 C CA . VAL A 1 80 ? -6.299 -4.899 14.211 1.00 87.00 80 VAL A CA 1
ATOM 640 C C . VAL A 1 80 ? -5.030 -5.698 13.920 1.00 87.00 80 VAL A C 1
ATOM 642 O O . VAL A 1 80 ? -4.145 -5.205 13.226 1.00 87.00 80 VAL A O 1
ATOM 645 N N . ALA A 1 81 ? -4.950 -6.944 14.396 1.00 87.12 81 ALA A N 1
ATOM 646 C CA . ALA A 1 81 ? -3.812 -7.817 14.121 1.00 87.12 81 ALA A CA 1
ATOM 647 C C . ALA A 1 81 ? -3.559 -7.991 12.611 1.00 87.12 81 ALA A C 1
ATOM 649 O O . ALA A 1 81 ? -2.407 -8.112 12.207 1.00 87.12 81 ALA A O 1
ATOM 650 N N . ILE A 1 82 ? -4.603 -7.915 11.772 1.00 87.94 82 ILE A N 1
ATOM 651 C CA . ILE A 1 82 ? -4.471 -7.964 10.309 1.00 87.94 82 ILE A CA 1
ATOM 652 C C . ILE A 1 82 ? -3.726 -6.729 9.790 1.00 87.94 82 ILE A C 1
ATOM 654 O O . ILE A 1 82 ? -2.802 -6.872 8.995 1.00 87.94 82 ILE A O 1
ATOM 658 N N . LEU A 1 83 ? -4.075 -5.524 10.258 1.00 87.38 83 LEU A N 1
ATOM 659 C CA . LEU A 1 83 ? -3.379 -4.292 9.866 1.00 87.38 83 LEU A CA 1
ATOM 660 C C . LEU A 1 83 ? -1.923 -4.285 10.337 1.00 87.38 83 LEU A C 1
ATOM 662 O O . LEU A 1 83 ? -1.038 -3.874 9.587 1.00 87.38 83 LEU A O 1
ATOM 666 N N . LEU A 1 84 ? -1.657 -4.765 11.555 1.00 89.44 84 LEU A N 1
ATOM 667 C CA . LEU A 1 84 ? -0.291 -4.884 12.069 1.00 89.44 84 LEU A CA 1
ATOM 668 C C . LEU A 1 84 ? 0.533 -5.864 11.231 1.00 89.44 84 LEU A C 1
ATOM 670 O O . LEU A 1 84 ? 1.635 -5.522 10.810 1.00 89.44 84 LEU A O 1
ATOM 674 N N . PHE A 1 85 ? -0.024 -7.035 10.911 1.00 90.25 85 PHE A N 1
ATOM 675 C CA . PHE A 1 85 ? 0.617 -8.006 10.026 1.00 90.25 85 PHE A CA 1
ATOM 676 C C . PHE A 1 85 ? 0.939 -7.401 8.653 1.00 90.25 85 PHE A C 1
ATOM 678 O O . PHE A 1 85 ? 2.057 -7.538 8.158 1.00 90.25 85 PHE A O 1
ATOM 685 N N . LEU A 1 86 ? -0.010 -6.669 8.065 1.00 89.50 86 LEU A N 1
ATOM 686 C CA . LEU A 1 86 ? 0.171 -6.000 6.776 1.00 89.50 86 LEU A CA 1
ATOM 687 C C . LEU A 1 86 ? 1.251 -4.913 6.832 1.00 89.50 86 LEU A C 1
ATOM 689 O O . LEU A 1 86 ? 2.052 -4.782 5.909 1.00 89.50 86 LEU A O 1
ATOM 693 N N . THR A 1 87 ? 1.297 -4.156 7.929 1.00 89.38 87 THR A N 1
ATOM 694 C CA . THR A 1 87 ? 2.318 -3.126 8.166 1.00 89.38 87 THR A CA 1
ATOM 695 C C . THR A 1 87 ? 3.708 -3.752 8.227 1.00 89.38 87 THR A C 1
ATOM 697 O O . THR A 1 87 ? 4.632 -3.262 7.577 1.00 89.38 87 THR A O 1
ATOM 700 N N . VAL A 1 88 ? 3.852 -4.862 8.959 1.00 88.44 88 VAL A N 1
ATOM 701 C CA . VAL A 1 88 ? 5.113 -5.611 9.052 1.00 88.44 88 VAL A CA 1
ATOM 702 C C . VAL A 1 88 ? 5.517 -6.169 7.688 1.00 88.44 88 VAL A C 1
ATOM 704 O O . VAL A 1 88 ? 6.674 -6.025 7.302 1.00 88.44 88 VAL A O 1
ATOM 707 N N . ASP A 1 89 ? 4.589 -6.742 6.918 1.00 87.31 89 ASP A N 1
ATOM 708 C CA . ASP A 1 89 ? 4.892 -7.247 5.572 1.00 87.31 89 ASP A CA 1
ATOM 709 C C . ASP A 1 89 ? 5.413 -6.136 4.643 1.00 87.31 89 ASP A C 1
ATOM 711 O O . ASP A 1 89 ? 6.445 -6.300 3.980 1.00 87.31 89 ASP A O 1
ATOM 715 N N . PHE A 1 90 ? 4.763 -4.970 4.644 1.00 87.00 90 PHE A N 1
ATOM 716 C CA . PHE A 1 90 ? 5.244 -3.820 3.884 1.00 87.00 90 PHE A CA 1
ATOM 717 C C . PHE A 1 90 ? 6.606 -3.312 4.373 1.00 87.00 90 PHE A C 1
ATOM 719 O O . PHE A 1 90 ? 7.450 -2.945 3.550 1.00 87.00 90 PHE A O 1
ATOM 726 N N . ALA A 1 91 ? 6.847 -3.308 5.686 1.00 85.69 91 ALA A N 1
ATOM 727 C CA . ALA A 1 91 ? 8.137 -2.924 6.247 1.00 85.69 91 ALA A CA 1
ATOM 728 C C . ALA A 1 91 ? 9.240 -3.880 5.770 1.00 85.69 91 ALA A C 1
ATOM 730 O O . ALA A 1 91 ? 10.250 -3.432 5.225 1.00 85.69 91 ALA A O 1
ATOM 731 N N . LEU A 1 92 ? 9.016 -5.195 5.855 1.00 84.62 92 LEU A N 1
ATOM 732 C CA . LEU A 1 92 ? 9.948 -6.216 5.360 1.00 84.62 92 LEU A CA 1
ATOM 733 C C . LEU A 1 92 ? 10.281 -6.016 3.872 1.00 84.62 92 LEU A C 1
ATOM 735 O O . LEU A 1 92 ? 11.434 -6.171 3.453 1.00 84.62 92 LEU A O 1
ATOM 739 N N . ARG A 1 93 ? 9.298 -5.602 3.065 1.00 79.56 93 ARG A N 1
ATOM 740 C CA . ARG A 1 93 ? 9.522 -5.249 1.657 1.00 79.56 93 ARG A CA 1
ATOM 741 C C . ARG A 1 93 ? 10.371 -3.999 1.456 1.00 79.56 93 ARG A C 1
ATOM 743 O O . ARG A 1 93 ? 11.200 -3.996 0.542 1.00 79.56 93 ARG A O 1
ATOM 750 N N . LEU A 1 94 ? 10.176 -2.961 2.270 1.00 81.06 94 LEU A N 1
ATOM 751 C CA . LEU A 1 94 ? 10.963 -1.723 2.214 1.00 81.06 94 LEU A CA 1
ATOM 752 C C . LEU A 1 94 ? 12.423 -1.961 2.598 1.00 81.06 94 LEU A C 1
ATOM 754 O O . LEU A 1 94 ? 13.314 -1.563 1.845 1.00 81.06 94 LEU A O 1
ATOM 758 N N . TYR A 1 95 ? 12.662 -2.684 3.697 1.00 79.50 95 TYR A N 1
ATOM 759 C CA . TYR A 1 95 ? 14.009 -3.039 4.162 1.00 79.50 95 TYR A CA 1
ATOM 760 C C . TYR A 1 95 ? 14.746 -3.998 3.211 1.00 79.50 95 TYR A C 1
ATOM 762 O O . TYR A 1 95 ? 15.936 -4.251 3.363 1.00 79.50 95 TYR A O 1
ATOM 770 N N . GLY A 1 96 ? 14.078 -4.498 2.167 1.00 66.81 96 GLY A N 1
ATOM 771 C CA . GLY A 1 96 ? 14.721 -5.231 1.079 1.00 66.81 96 GLY A CA 1
ATOM 772 C C . GLY A 1 96 ? 14.956 -6.714 1.362 1.00 66.81 96 GLY A C 1
ATOM 773 O O . GLY A 1 96 ? 15.477 -7.408 0.482 1.00 66.81 96 GLY A O 1
ATOM 774 N N . VAL A 1 97 ? 14.496 -7.218 2.510 1.00 65.62 97 VAL A N 1
ATOM 775 C CA . VAL A 1 97 ? 14.472 -8.642 2.877 1.00 65.62 97 VAL A CA 1
ATOM 776 C C . VAL A 1 97 ? 13.251 -9.339 2.274 1.00 65.62 97 VAL A C 1
ATOM 778 O O . VAL A 1 97 ? 12.372 -9.864 2.951 1.00 65.62 97 VAL A O 1
ATOM 781 N N . LYS A 1 98 ? 13.205 -9.364 0.939 1.00 64.62 98 LYS A N 1
ATOM 782 C CA . LYS A 1 98 ? 12.095 -9.940 0.158 1.00 64.62 98 LYS A CA 1
ATOM 783 C C . LYS A 1 98 ? 11.811 -11.414 0.477 1.00 64.62 98 LYS A C 1
ATOM 785 O O . LYS A 1 98 ? 10.682 -11.848 0.297 1.00 64.62 98 LYS A O 1
ATOM 790 N N . HIS A 1 99 ? 12.816 -12.162 0.934 1.00 60.12 99 HIS A N 1
ATOM 791 C CA . HIS A 1 99 ? 12.686 -13.574 1.308 1.00 60.12 99 HIS A CA 1
ATOM 792 C C . HIS A 1 99 ? 11.905 -13.777 2.618 1.00 60.12 99 HIS A C 1
ATOM 794 O O . HIS A 1 99 ? 11.299 -14.823 2.815 1.00 60.12 99 HIS A O 1
ATOM 800 N N . LEU A 1 100 ? 11.902 -12.781 3.510 1.00 60.38 100 LEU A N 1
ATOM 801 C CA . LEU A 1 100 ? 11.209 -12.856 4.798 1.00 60.38 100 LEU A CA 1
ATOM 802 C C . LEU A 1 100 ? 9.741 -12.414 4.714 1.00 60.38 100 LEU A C 1
ATOM 804 O O . LEU A 1 100 ? 8.983 -12.690 5.635 1.00 60.38 100 LEU A O 1
ATOM 808 N N . SER A 1 101 ? 9.318 -11.755 3.626 1.00 70.00 101 SER A N 1
ATOM 809 C CA . SER A 1 101 ? 7.907 -11.400 3.429 1.00 70.00 101 SER A CA 1
ATOM 810 C C . SER A 1 101 ? 7.116 -12.647 3.004 1.00 70.00 101 SER A C 1
ATOM 812 O O . SER A 1 101 ? 7.328 -13.162 1.896 1.00 70.00 101 SER A O 1
ATOM 814 N N . PRO A 1 102 ? 6.181 -13.137 3.841 1.00 71.19 102 PRO A N 1
ATOM 815 C CA . PRO A 1 102 ? 5.391 -14.321 3.520 1.00 71.19 102 PRO A CA 1
ATOM 816 C C . PRO A 1 102 ? 4.552 -14.096 2.258 1.00 71.19 102 PRO A C 1
ATOM 818 O O . PRO A 1 102 ? 4.464 -14.983 1.407 1.00 71.19 102 PRO A O 1
ATOM 821 N N . ILE A 1 103 ? 4.015 -12.884 2.070 1.00 75.50 103 ILE A N 1
ATOM 822 C CA . ILE A 1 103 ? 3.199 -12.556 0.898 1.00 75.50 103 ILE A CA 1
ATOM 823 C C . ILE A 1 103 ? 4.052 -12.544 -0.375 1.00 75.50 103 ILE A C 1
ATOM 825 O O . ILE A 1 103 ? 3.616 -13.024 -1.424 1.00 75.50 103 ILE A O 1
ATOM 829 N N . GLN A 1 104 ? 5.284 -12.035 -0.308 1.00 76.19 104 GLN A N 1
ATOM 830 C CA . GLN A 1 104 ? 6.204 -12.046 -1.444 1.00 76.19 104 GLN A CA 1
ATOM 831 C C . GLN A 1 104 ? 6.566 -13.475 -1.865 1.00 76.19 104 GLN A C 1
ATOM 833 O O . GLN A 1 104 ? 6.597 -13.757 -3.065 1.00 76.19 104 GLN A O 1
ATOM 838 N N . ASN A 1 105 ? 6.811 -14.372 -0.908 1.00 78.31 105 ASN A N 1
ATOM 839 C CA . ASN A 1 105 ? 7.177 -15.752 -1.215 1.00 78.31 105 ASN A CA 1
ATOM 840 C C . ASN A 1 105 ? 6.007 -16.522 -1.850 1.00 78.31 105 ASN A C 1
ATOM 842 O O . ASN A 1 105 ? 6.182 -17.183 -2.875 1.00 78.31 105 ASN A O 1
ATOM 846 N N . VAL A 1 106 ? 4.794 -16.346 -1.314 1.00 76.56 106 VAL A N 1
ATOM 847 C CA . VAL A 1 106 ? 3.561 -16.895 -1.906 1.00 76.56 106 VAL A CA 1
ATOM 848 C C . VAL A 1 106 ? 3.338 -16.339 -3.314 1.00 76.56 106 VAL A C 1
ATOM 850 O O . VAL A 1 106 ? 3.053 -17.094 -4.241 1.00 76.56 106 VAL A O 1
ATOM 853 N N . SER A 1 107 ? 3.547 -15.037 -3.515 1.00 74.06 107 SER A N 1
ATOM 854 C CA . SER A 1 107 ? 3.386 -14.400 -4.828 1.00 74.06 107 SER A CA 1
ATOM 855 C C . SER A 1 107 ? 4.385 -14.936 -5.862 1.00 74.06 107 SER A C 1
ATOM 857 O O . SER A 1 107 ? 4.013 -15.193 -7.005 1.00 74.06 107 SER A O 1
ATOM 859 N N . LEU A 1 108 ? 5.643 -15.157 -5.462 1.00 77.12 108 LEU A N 1
ATOM 860 C CA . LEU A 1 108 ? 6.674 -15.783 -6.301 1.00 77.12 108 LEU A CA 1
ATOM 861 C C . LEU A 1 108 ? 6.339 -17.237 -6.641 1.00 77.12 108 LEU A C 1
ATOM 863 O O . LEU A 1 108 ? 6.630 -17.695 -7.746 1.00 77.12 108 LEU A O 1
ATOM 867 N N . TRP A 1 109 ? 5.761 -17.974 -5.695 1.00 77.31 109 TRP A N 1
ATOM 868 C CA . TRP A 1 109 ? 5.340 -19.352 -5.917 1.00 77.31 109 TRP A CA 1
ATOM 869 C C . TRP A 1 109 ? 4.176 -19.424 -6.911 1.00 77.31 109 TRP A C 1
ATOM 871 O O . TRP A 1 109 ? 4.254 -20.173 -7.883 1.00 77.31 109 TRP A O 1
ATOM 881 N N . ILE A 1 110 ? 3.155 -18.576 -6.744 1.00 72.00 110 ILE A N 1
ATOM 882 C CA . ILE A 1 110 ? 2.018 -18.470 -7.673 1.00 72.00 110 ILE A CA 1
ATOM 883 C C . ILE A 1 110 ? 2.499 -18.089 -9.071 1.00 72.00 110 ILE A C 1
ATOM 885 O O . ILE A 1 110 ? 2.112 -18.730 -10.045 1.00 72.00 110 ILE A O 1
ATOM 889 N N . GLN A 1 111 ? 3.376 -17.088 -9.177 1.00 77.31 111 GLN A N 1
ATOM 890 C CA . GLN A 1 111 ? 3.921 -16.676 -10.466 1.00 77.31 111 GLN A CA 1
ATOM 891 C C . GLN A 1 111 ? 4.640 -17.830 -11.172 1.00 77.31 111 GLN A C 1
ATOM 893 O O . GLN A 1 111 ? 4.402 -18.056 -12.358 1.00 77.31 111 GLN A O 1
ATOM 898 N N . ARG A 1 112 ? 5.491 -18.571 -10.447 1.00 75.31 112 ARG A N 1
ATOM 899 C CA . ARG A 1 112 ? 6.219 -19.723 -10.997 1.00 75.31 112 ARG A CA 1
ATOM 900 C C . ARG A 1 112 ? 5.280 -20.846 -11.429 1.00 75.31 112 ARG A C 1
ATOM 902 O O . ARG A 1 112 ? 5.532 -21.468 -12.454 1.00 75.31 112 ARG A O 1
ATOM 909 N N . ARG A 1 113 ? 4.200 -21.091 -10.681 1.00 75.06 113 ARG A N 1
ATOM 910 C CA . ARG A 1 113 ? 3.222 -22.150 -10.984 1.00 75.06 113 ARG A CA 1
ATOM 911 C C . ARG A 1 113 ? 2.318 -21.815 -12.168 1.00 75.06 113 ARG A C 1
ATOM 913 O O . ARG A 1 113 ? 1.976 -22.721 -12.915 1.00 75.06 113 ARG A O 1
ATOM 920 N N . LEU A 1 114 ? 1.939 -20.550 -12.339 1.00 70.38 114 LEU A N 1
ATOM 921 C CA . LEU A 1 114 ? 1.087 -20.099 -13.448 1.00 70.38 114 LEU A CA 1
ATOM 922 C C . LEU A 1 114 ? 1.884 -19.588 -14.663 1.00 70.38 114 LEU A C 1
ATOM 924 O O . LEU A 1 114 ? 1.276 -19.128 -15.625 1.00 70.38 114 LEU A O 1
ATOM 928 N N . SER A 1 115 ? 3.221 -19.629 -14.616 1.00 68.62 115 SER A N 1
ATOM 929 C CA . SER A 1 115 ? 4.119 -19.179 -15.693 1.00 68.62 115 SER A CA 1
ATOM 930 C C . SER A 1 115 ? 3.750 -17.802 -16.267 1.00 68.62 115 SER A C 1
ATOM 932 O O . SER A 1 115 ? 3.823 -17.577 -17.475 1.00 68.62 115 SER A O 1
ATOM 934 N N . LEU A 1 116 ? 3.323 -16.867 -15.407 1.00 70.19 116 LEU A N 1
ATOM 935 C CA . LEU A 1 116 ? 2.922 -15.540 -15.871 1.00 70.19 116 LEU A CA 1
ATOM 936 C C . LEU A 1 116 ? 4.127 -14.777 -16.442 1.00 70.19 116 LEU A C 1
ATOM 938 O O . LEU A 1 116 ? 5.226 -14.871 -15.887 1.00 70.19 116 LEU A O 1
ATOM 942 N N . PRO A 1 117 ? 3.922 -13.947 -17.483 1.00 69.94 117 PRO A N 1
ATOM 943 C CA . PRO A 1 117 ? 4.991 -13.138 -18.047 1.00 69.94 117 PRO A CA 1
ATOM 944 C C . PRO A 1 117 ? 5.578 -12.201 -16.985 1.00 69.94 117 PRO A C 1
ATOM 946 O O . PRO A 1 117 ? 4.858 -11.459 -16.308 1.00 69.94 117 PRO A O 1
ATOM 949 N N . SER A 1 118 ? 6.901 -12.241 -16.853 1.00 72.69 118 SER A N 1
ATOM 950 C CA . SER A 1 118 ? 7.657 -11.327 -16.001 1.00 72.69 118 SER A CA 1
ATOM 951 C C . SER A 1 118 ? 7.773 -9.972 -16.695 1.00 72.69 118 SER A C 1
ATOM 953 O O . SER A 1 118 ? 8.182 -9.888 -17.856 1.00 72.69 118 SER A O 1
ATOM 955 N N . ARG A 1 119 ? 7.391 -8.898 -15.998 1.00 73.38 119 ARG A N 1
ATOM 956 C CA . ARG A 1 119 ? 7.599 -7.522 -16.467 1.00 73.38 119 ARG A CA 1
ATOM 957 C C . ARG A 1 119 ? 8.452 -6.800 -15.442 1.00 73.38 119 ARG A C 1
ATOM 959 O O . ARG A 1 119 ? 7.996 -6.549 -14.333 1.00 73.38 119 ARG A O 1
ATOM 966 N N . MET A 1 120 ? 9.663 -6.436 -15.832 1.00 76.50 120 MET A N 1
ATOM 967 C CA . MET A 1 120 ? 10.595 -5.758 -14.941 1.00 76.50 120 MET A CA 1
ATOM 968 C C . MET A 1 120 ? 10.300 -4.254 -14.888 1.00 76.50 120 MET A C 1
ATOM 970 O O . MET A 1 120 ? 10.185 -3.596 -15.922 1.00 76.50 120 MET A O 1
ATOM 974 N N . GLU A 1 121 ? 10.166 -3.720 -13.676 1.00 76.19 121 GLU A N 1
ATOM 975 C CA . GLU A 1 121 ? 9.991 -2.294 -13.378 1.00 76.19 121 GLU A CA 1
ATOM 976 C C . GLU A 1 121 ? 11.078 -1.816 -12.398 1.00 76.19 121 GLU A C 1
ATOM 978 O O . GLU A 1 121 ? 11.720 -2.616 -11.713 1.00 76.19 121 GLU A O 1
ATOM 983 N N . ASP A 1 122 ? 11.300 -0.502 -12.329 1.00 81.44 122 ASP A N 1
ATOM 984 C CA . ASP A 1 122 ? 12.293 0.112 -11.438 1.00 81.44 122 ASP A CA 1
ATOM 985 C C . ASP A 1 122 ? 11.964 -0.171 -9.955 1.00 81.44 122 ASP A C 1
ATOM 987 O O . ASP A 1 122 ? 10.847 0.081 -9.482 1.00 81.44 122 ASP A O 1
ATOM 991 N N . ALA A 1 123 ? 12.939 -0.689 -9.193 1.00 78.19 123 ALA A N 1
ATOM 992 C CA . ALA A 1 123 ? 12.759 -0.954 -7.767 1.00 78.19 123 ALA A CA 1
ATOM 993 C C . ALA A 1 123 ? 12.510 0.314 -6.942 1.00 78.19 123 ALA A C 1
ATOM 995 O O . ALA A 1 123 ? 11.820 0.232 -5.922 1.00 78.19 123 ALA A O 1
ATOM 996 N N . GLY A 1 124 ? 13.044 1.468 -7.356 1.00 78.75 124 GLY A N 1
ATOM 997 C CA . GLY A 1 124 ? 12.843 2.749 -6.677 1.00 78.75 124 GLY A CA 1
ATOM 998 C C . GLY A 1 124 ? 11.369 3.152 -6.656 1.00 78.75 124 GLY A C 1
ATOM 999 O O . GLY A 1 124 ? 10.810 3.426 -5.592 1.00 78.75 124 GLY A O 1
ATOM 1000 N N . ALA A 1 125 ? 10.700 3.056 -7.807 1.00 81.44 125 ALA A N 1
ATOM 1001 C CA . ALA A 1 125 ? 9.273 3.349 -7.930 1.00 81.44 125 ALA A CA 1
ATOM 1002 C C . ALA A 1 125 ? 8.409 2.435 -7.040 1.00 81.44 125 ALA A C 1
ATOM 1004 O O . ALA A 1 125 ? 7.423 2.884 -6.450 1.00 81.44 125 ALA A O 1
ATOM 1005 N N . LYS A 1 126 ? 8.784 1.155 -6.905 1.00 83.00 126 LYS A N 1
ATOM 1006 C CA . LYS A 1 126 ? 8.071 0.200 -6.039 1.00 83.00 126 LYS A CA 1
ATOM 1007 C C . LYS A 1 126 ? 8.350 0.400 -4.553 1.00 83.00 126 LYS A C 1
ATOM 1009 O O . LYS A 1 126 ? 7.454 0.168 -3.746 1.00 83.00 126 LYS A O 1
ATOM 1014 N N . ARG A 1 127 ? 9.544 0.865 -4.176 1.00 84.19 127 ARG A N 1
ATOM 1015 C CA . ARG A 1 127 ? 9.832 1.267 -2.790 1.00 84.19 127 ARG A CA 1
ATOM 1016 C C . ARG A 1 127 ? 8.953 2.436 -2.366 1.00 84.19 127 ARG A C 1
ATOM 1018 O O . ARG A 1 127 ? 8.348 2.365 -1.303 1.00 84.19 127 ARG A O 1
ATOM 1025 N N . LEU A 1 128 ? 8.805 3.451 -3.220 1.00 85.88 128 LEU A N 1
ATOM 1026 C CA . LEU A 1 128 ? 7.899 4.566 -2.937 1.00 85.88 128 LEU A CA 1
ATOM 1027 C C . LEU A 1 128 ? 6.454 4.071 -2.759 1.00 85.88 128 LEU A C 1
ATOM 1029 O O . LEU A 1 128 ? 5.786 4.447 -1.802 1.00 85.88 128 LEU A O 1
ATOM 1033 N N . ALA A 1 129 ? 5.988 3.173 -3.631 1.00 86.75 129 ALA A N 1
ATOM 1034 C CA . ALA A 1 129 ? 4.657 2.580 -3.503 1.00 86.75 129 ALA A CA 1
ATOM 1035 C C . ALA A 1 129 ? 4.469 1.809 -2.182 1.00 86.75 129 ALA A C 1
ATOM 1037 O O . ALA A 1 129 ? 3.430 1.948 -1.537 1.00 86.75 129 ALA A O 1
ATOM 1038 N N . ALA A 1 130 ? 5.475 1.043 -1.746 1.00 87.44 130 ALA A N 1
ATOM 1039 C CA . ALA A 1 130 ? 5.445 0.357 -0.455 1.00 87.44 130 ALA A CA 1
ATOM 1040 C C . ALA A 1 130 ? 5.405 1.342 0.726 1.00 87.44 130 ALA A C 1
ATOM 1042 O O . ALA A 1 130 ? 4.684 1.094 1.688 1.00 87.44 130 ALA A O 1
ATOM 1043 N N . LEU A 1 131 ? 6.104 2.480 0.632 1.00 89.06 131 LEU A N 1
ATOM 1044 C CA . LEU A 1 131 ? 6.078 3.535 1.650 1.00 89.06 131 LEU A CA 1
ATOM 1045 C C . LEU A 1 131 ? 4.677 4.147 1.805 1.00 89.06 131 LEU A C 1
ATOM 1047 O O . LEU A 1 131 ? 4.181 4.264 2.924 1.00 89.06 131 LEU A O 1
ATOM 1051 N N . PHE A 1 132 ? 4.007 4.463 0.692 1.00 90.69 132 PHE A N 1
ATOM 1052 C CA . PHE A 1 132 ? 2.603 4.892 0.718 1.00 90.69 132 PHE A CA 1
ATOM 1053 C C . PHE A 1 132 ? 1.694 3.811 1.313 1.00 90.69 132 PHE A C 1
ATOM 1055 O O . PHE A 1 132 ? 0.814 4.126 2.111 1.00 90.69 132 PHE A O 1
ATOM 1062 N N . GLY A 1 133 ? 1.933 2.539 0.972 1.00 90.12 133 GLY A N 1
ATOM 1063 C CA . GLY A 1 133 ? 1.222 1.398 1.551 1.00 90.12 133 GLY A CA 1
ATOM 1064 C C . GLY A 1 133 ? 1.303 1.365 3.078 1.00 90.12 133 GLY A C 1
ATOM 1065 O O . GLY A 1 133 ? 0.266 1.292 3.735 1.00 90.12 133 GLY A O 1
ATOM 1066 N N . ILE A 1 134 ? 2.5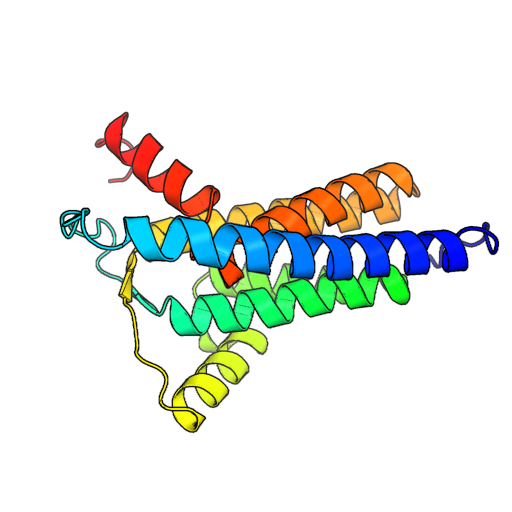06 1.509 3.647 1.00 91.12 134 ILE A N 1
ATOM 1067 C CA . ILE A 1 134 ? 2.684 1.625 5.104 1.00 91.12 134 ILE A CA 1
ATOM 1068 C C . ILE A 1 134 ? 1.945 2.834 5.648 1.00 91.12 134 ILE A C 1
ATOM 1070 O O . ILE A 1 134 ? 1.228 2.690 6.629 1.00 91.12 134 ILE A O 1
ATOM 1074 N N . GLY A 1 135 ? 2.088 4.002 5.016 1.00 92.88 135 GLY A N 1
ATOM 1075 C CA . GLY A 1 135 ? 1.421 5.225 5.459 1.00 92.88 135 GLY A CA 1
ATOM 1076 C C . GLY A 1 135 ? -0.090 5.039 5.608 1.00 92.88 135 GLY A C 1
ATOM 1077 O O . GLY A 1 135 ? -0.649 5.375 6.649 1.00 92.88 135 GLY A O 1
ATOM 1078 N N . PHE A 1 136 ? -0.745 4.425 4.617 1.00 92.62 136 PHE A N 1
ATOM 1079 C CA . PHE A 1 136 ? -2.182 4.152 4.673 1.00 92.62 136 PHE A CA 1
ATOM 1080 C C . PHE A 1 136 ? -2.555 3.125 5.746 1.00 92.62 136 PHE A C 1
ATOM 1082 O O . PHE A 1 136 ? -3.491 3.355 6.511 1.00 92.62 136 PHE A O 1
ATOM 1089 N N . VAL A 1 137 ? -1.839 2.000 5.832 1.00 92.25 137 VAL A N 1
ATOM 1090 C CA . VAL A 1 137 ? -2.150 0.939 6.807 1.00 92.25 137 VAL A CA 1
ATOM 1091 C C . VAL A 1 137 ? -1.877 1.398 8.241 1.00 92.25 137 VAL A C 1
ATOM 1093 O O . VAL A 1 137 ? -2.697 1.157 9.127 1.00 92.25 137 VAL A O 1
ATOM 1096 N N . ALA A 1 138 ? -0.781 2.120 8.465 1.00 91.81 138 ALA A N 1
ATOM 1097 C CA . ALA A 1 138 ? -0.449 2.710 9.754 1.00 91.81 138 ALA A CA 1
ATOM 1098 C C . ALA A 1 138 ? -1.464 3.788 10.157 1.00 91.81 138 ALA A C 1
ATOM 1100 O O . ALA A 1 138 ? -1.899 3.799 11.306 1.00 91.81 138 ALA A O 1
ATOM 1101 N N . ALA A 1 139 ? -1.907 4.638 9.222 1.00 92.12 139 ALA A N 1
ATOM 1102 C CA . ALA A 1 139 ? -2.970 5.609 9.482 1.00 92.12 139 ALA A CA 1
ATOM 1103 C C . ALA A 1 139 ? -4.292 4.920 9.860 1.00 92.12 139 ALA A C 1
ATOM 1105 O O . ALA A 1 139 ? -4.934 5.323 10.828 1.00 92.12 139 ALA A O 1
ATOM 1106 N N . MET A 1 140 ? -4.676 3.841 9.164 1.00 89.75 140 MET A N 1
ATOM 1107 C CA . MET A 1 140 ? -5.850 3.037 9.534 1.00 89.75 140 MET A CA 1
ATOM 1108 C C . MET A 1 140 ? -5.712 2.435 10.937 1.00 89.75 140 MET A C 1
ATOM 1110 O O . MET A 1 140 ? -6.658 2.491 11.722 1.00 89.75 140 MET A O 1
ATOM 1114 N N . ALA A 1 141 ? -4.539 1.893 11.277 1.00 90.38 141 ALA A N 1
ATOM 1115 C CA . ALA A 1 141 ? -4.280 1.345 12.605 1.00 90.38 141 ALA A CA 1
ATOM 1116 C C . ALA A 1 141 ? -4.355 2.435 13.687 1.00 90.38 141 ALA A C 1
ATOM 1118 O O . ALA A 1 141 ? -4.997 2.231 14.716 1.00 90.38 141 ALA A O 1
ATOM 1119 N N . LEU A 1 142 ? -3.770 3.609 13.432 1.00 91.44 142 LEU A N 1
ATOM 1120 C CA . LEU A 1 142 ? -3.804 4.753 14.339 1.00 91.44 142 LEU A CA 1
ATOM 1121 C C . LEU A 1 142 ? -5.244 5.225 14.575 1.00 91.44 142 LEU A C 1
ATOM 1123 O O . LEU A 1 142 ? -5.685 5.273 15.719 1.00 91.44 142 LEU A O 1
ATOM 1127 N N . PHE A 1 143 ? -6.020 5.485 13.519 1.00 89.88 143 PHE A N 1
ATOM 1128 C CA . PHE A 1 143 ? -7.422 5.899 13.657 1.00 89.88 143 PHE A CA 1
ATOM 1129 C C . PHE A 1 143 ? -8.295 4.846 14.341 1.00 89.88 143 PHE A C 1
ATOM 1131 O O . PHE A 1 143 ? -9.225 5.204 15.065 1.00 89.88 143 PHE A O 1
ATOM 1138 N N . HIS A 1 144 ? -7.975 3.559 14.176 1.00 86.19 144 HIS A N 1
ATOM 1139 C CA . HIS A 1 144 ? -8.624 2.497 14.934 1.00 86.19 144 HIS A CA 1
ATOM 1140 C C . HIS A 1 144 ? -8.338 2.615 16.438 1.00 86.19 144 HIS A C 1
ATOM 1142 O O . HIS A 1 144 ? -9.264 2.483 17.235 1.00 86.19 144 HIS A O 1
ATOM 1148 N N . PHE A 1 145 ? -7.092 2.892 16.840 1.00 88.12 145 PHE A N 1
ATOM 1149 C CA . PHE A 1 145 ? -6.747 3.118 18.250 1.00 88.12 145 PHE A CA 1
ATOM 1150 C C . PHE A 1 145 ? -7.392 4.382 18.826 1.00 88.12 145 PHE A C 1
ATOM 1152 O O . PHE A 1 145 ? -7.810 4.363 19.980 1.00 88.12 145 PHE A O 1
ATOM 1159 N N . LEU A 1 146 ? -7.536 5.444 18.027 1.00 88.81 146 LEU A N 1
ATOM 1160 C CA . LEU A 1 146 ? -8.272 6.650 18.428 1.00 88.81 146 LEU A CA 1
ATOM 1161 C C . LEU A 1 146 ? -9.800 6.438 18.468 1.00 88.81 146 LEU A C 1
ATOM 1163 O O . LEU A 1 146 ? -10.523 7.321 18.921 1.00 88.81 146 LEU A O 1
ATOM 1167 N N . GLY A 1 147 ? -10.313 5.302 17.983 1.00 85.81 147 GLY A N 1
ATOM 1168 C CA . GLY A 1 147 ? -11.750 5.015 17.940 1.00 85.81 147 GLY A CA 1
ATOM 1169 C C . GLY A 1 147 ? -12.524 5.808 16.878 1.00 85.81 147 GLY A C 1
ATOM 1170 O O . GLY A 1 147 ? -13.751 5.869 16.928 1.00 85.81 147 GLY A O 1
ATOM 1171 N N . ILE A 1 148 ? -11.841 6.400 15.893 1.00 85.62 148 ILE A N 1
ATOM 1172 C CA . ILE A 1 148 ? -12.450 7.263 14.872 1.00 85.62 148 ILE A CA 1
ATOM 1173 C C . ILE A 1 148 ? -12.838 6.423 13.647 1.00 85.62 148 ILE A C 1
ATOM 1175 O O . ILE A 1 148 ? -12.113 6.351 12.653 1.00 85.62 148 ILE A O 1
ATOM 1179 N N . ALA A 1 149 ? -14.004 5.776 13.705 1.00 80.38 149 ALA A N 1
ATOM 1180 C CA . ALA A 1 149 ? -14.449 4.842 12.665 1.00 80.38 149 ALA A CA 1
ATOM 1181 C C . ALA A 1 149 ? -14.600 5.489 11.271 1.00 80.38 149 ALA A C 1
ATOM 1183 O O . ALA A 1 149 ? -14.240 4.879 10.263 1.00 80.38 149 ALA A O 1
ATOM 1184 N N . TRP A 1 150 ? -15.087 6.734 11.193 1.00 80.81 150 TRP A N 1
ATOM 1185 C CA . TRP A 1 150 ? -15.269 7.430 9.912 1.00 80.81 150 TRP A CA 1
ATOM 1186 C C . TRP A 1 150 ? -13.938 7.660 9.179 1.00 80.81 150 TRP A C 1
ATOM 1188 O O . TRP A 1 150 ? -13.870 7.479 7.963 1.00 80.81 150 TRP A O 1
ATOM 1198 N N . ALA A 1 151 ? -12.868 7.974 9.916 1.00 84.06 151 ALA A N 1
ATOM 1199 C CA . ALA A 1 151 ? -11.540 8.198 9.355 1.00 84.06 151 ALA A CA 1
ATOM 1200 C C . ALA A 1 151 ? -10.921 6.892 8.834 1.00 84.06 151 ALA A C 1
ATOM 1202 O O . ALA A 1 151 ? -10.375 6.872 7.732 1.00 84.06 151 ALA A O 1
ATOM 1203 N N . VAL A 1 152 ? -11.075 5.781 9.571 1.00 86.69 152 VAL A N 1
ATOM 1204 C CA . VAL A 1 152 ? -10.630 4.449 9.115 1.00 86.69 152 VAL A CA 1
ATOM 1205 C C . VAL A 1 152 ? -11.283 4.094 7.778 1.00 86.69 152 VAL A C 1
ATOM 1207 O O . VAL A 1 152 ? -10.593 3.695 6.840 1.00 86.69 152 VAL A O 1
ATOM 1210 N N . ASN A 1 153 ? -12.598 4.291 7.667 1.00 81.75 153 ASN A N 1
ATOM 1211 C CA . ASN A 1 153 ? -13.344 3.977 6.450 1.00 81.75 153 ASN A CA 1
ATOM 1212 C C . ASN A 1 153 ? -12.937 4.867 5.272 1.00 81.75 153 ASN A C 1
ATOM 1214 O O . ASN A 1 153 ? -12.738 4.359 4.169 1.00 81.75 153 ASN A O 1
ATOM 1218 N N . ALA A 1 154 ? -12.766 6.173 5.499 1.00 86.12 154 ALA A N 1
ATOM 1219 C CA . ALA A 1 154 ? -12.320 7.100 4.462 1.00 86.12 154 ALA A CA 1
ATOM 1220 C C . ALA A 1 154 ? -10.951 6.689 3.893 1.00 86.12 154 ALA A C 1
ATOM 1222 O O . ALA A 1 154 ? -10.787 6.581 2.676 1.00 86.12 154 ALA A O 1
ATOM 1223 N N . VAL A 1 155 ? -9.989 6.378 4.768 1.00 90.56 155 VAL A N 1
ATOM 1224 C CA . VAL A 1 155 ? -8.652 5.929 4.356 1.00 90.56 155 VAL A CA 1
ATOM 1225 C C . VAL A 1 155 ? -8.714 4.584 3.632 1.00 90.56 155 VAL A C 1
ATOM 1227 O O . VAL A 1 155 ? -8.070 4.425 2.594 1.00 90.56 155 VAL A O 1
ATOM 1230 N N . ALA A 1 156 ? -9.510 3.634 4.127 1.00 88.38 156 ALA A N 1
ATOM 1231 C CA . ALA A 1 156 ? -9.664 2.324 3.503 1.00 88.38 156 ALA A CA 1
ATOM 1232 C C . ALA A 1 156 ? -10.229 2.423 2.078 1.00 88.38 156 ALA A C 1
ATOM 1234 O O . ALA A 1 156 ? -9.708 1.775 1.172 1.00 88.38 156 ALA A O 1
ATOM 1235 N N . VAL A 1 157 ? -11.243 3.265 1.851 1.00 85.69 157 VAL A N 1
ATOM 1236 C CA . VAL A 1 157 ? -11.828 3.475 0.515 1.00 85.69 157 VAL A CA 1
ATOM 1237 C C . VAL A 1 157 ? -10.799 4.066 -0.448 1.00 85.69 157 VAL A C 1
ATOM 1239 O O . VAL A 1 157 ? -10.647 3.561 -1.561 1.00 85.69 157 VAL A O 1
ATOM 1242 N N . ILE A 1 158 ? -10.049 5.085 -0.019 1.00 88.25 158 ILE A N 1
ATOM 1243 C CA . ILE A 1 158 ? -8.988 5.699 -0.835 1.00 88.25 158 ILE A CA 1
ATOM 1244 C C . ILE A 1 158 ? -7.903 4.668 -1.171 1.00 88.25 158 ILE A C 1
ATOM 1246 O O . ILE A 1 158 ? -7.470 4.565 -2.321 1.00 88.25 158 ILE A O 1
ATOM 1250 N N . TYR A 1 159 ? -7.484 3.879 -0.180 1.00 90.44 159 TYR A N 1
ATOM 1251 C CA . TYR A 1 159 ? -6.487 2.831 -0.356 1.00 90.44 159 TYR A CA 1
ATOM 1252 C C . TYR A 1 159 ? -6.952 1.762 -1.354 1.00 90.44 159 TYR A C 1
ATOM 1254 O O . TYR A 1 159 ? -6.230 1.451 -2.303 1.00 90.44 159 TYR A O 1
ATOM 1262 N N . LEU A 1 160 ? -8.167 1.232 -1.179 1.00 87.56 160 LEU A N 1
ATOM 1263 C CA . LEU A 1 160 ? -8.740 0.209 -2.056 1.00 87.56 160 LEU A CA 1
ATOM 1264 C C . LEU A 1 160 ? -8.927 0.728 -3.483 1.00 87.56 160 LEU A C 1
ATOM 1266 O O . LEU A 1 160 ? -8.648 0.003 -4.434 1.00 87.56 160 LEU A O 1
ATOM 1270 N N . PHE A 1 161 ? -9.326 1.989 -3.648 1.00 85.69 161 PHE A N 1
ATOM 1271 C CA . PHE A 1 161 ? -9.435 2.616 -4.963 1.00 85.69 161 PHE A CA 1
ATOM 1272 C C . PHE A 1 161 ? -8.072 2.706 -5.670 1.00 85.69 161 PHE A C 1
ATOM 1274 O O . PHE A 1 161 ? -7.939 2.296 -6.826 1.00 85.69 161 PHE A O 1
ATOM 1281 N N . CYS A 1 162 ? -7.035 3.168 -4.965 1.00 85.62 162 CYS A N 1
ATOM 1282 C CA . CYS A 1 162 ? -5.665 3.208 -5.484 1.00 85.62 162 CYS A CA 1
ATOM 1283 C C . CYS A 1 162 ? -5.132 1.812 -5.838 1.00 85.62 162 CYS A C 1
ATOM 1285 O O . CYS A 1 162 ? -4.495 1.629 -6.877 1.00 85.62 162 CYS A O 1
ATOM 1287 N N . ALA A 1 163 ? -5.387 0.822 -4.986 1.00 86.31 163 ALA A N 1
ATOM 1288 C CA . ALA A 1 163 ? -4.911 -0.538 -5.186 1.00 86.31 163 ALA A CA 1
ATOM 1289 C C . ALA A 1 163 ? -5.664 -1.256 -6.325 1.00 86.31 163 ALA A C 1
ATOM 1291 O O . ALA A 1 163 ? -5.053 -1.996 -7.098 1.00 86.31 163 ALA A O 1
ATOM 1292 N N . ALA A 1 164 ? -6.956 -0.967 -6.510 1.00 82.38 164 ALA A N 1
ATOM 1293 C CA . ALA A 1 164 ? -7.719 -1.419 -7.668 1.00 82.38 164 ALA A CA 1
ATOM 1294 C C . ALA A 1 164 ? -7.168 -0.812 -8.969 1.00 82.38 164 ALA A C 1
ATOM 1296 O O . ALA A 1 164 ? -7.000 -1.525 -9.959 1.00 82.38 164 ALA A O 1
ATOM 1297 N N . LEU A 1 165 ? -6.820 0.480 -8.974 1.00 80.62 165 LEU A N 1
ATOM 1298 C CA . LEU A 1 165 ? -6.198 1.128 -10.133 1.00 80.62 165 LEU A CA 1
ATOM 1299 C C . LEU A 1 165 ? -4.880 0.451 -10.547 1.00 80.62 165 LEU A C 1
ATOM 1301 O O . LEU A 1 165 ? -4.657 0.193 -11.735 1.00 80.62 165 LEU A O 1
ATOM 1305 N N . ASP A 1 166 ? -4.031 0.116 -9.575 1.00 82.88 166 ASP A N 1
ATOM 1306 C CA . ASP A 1 166 ? -2.778 -0.605 -9.818 1.00 82.88 166 ASP A CA 1
ATOM 1307 C C . ASP A 1 166 ? -3.029 -2.016 -10.369 1.00 82.88 166 ASP A C 1
ATOM 1309 O O . ASP A 1 166 ? -2.409 -2.426 -11.3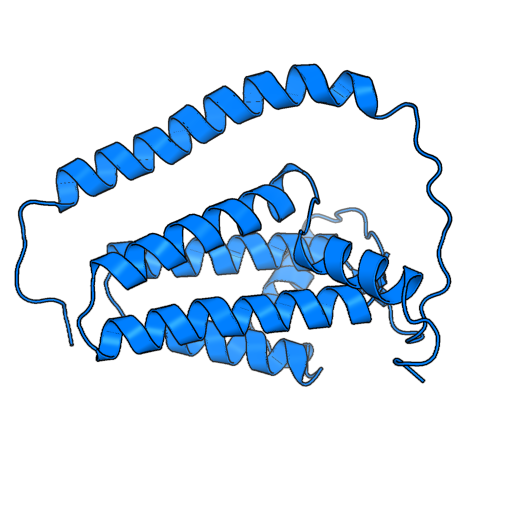53 1.00 82.88 166 ASP A O 1
ATOM 1313 N N . LEU A 1 167 ? -3.990 -2.740 -9.797 1.00 78.00 167 LEU A N 1
ATOM 1314 C CA . LEU A 1 167 ? -4.281 -4.108 -10.200 1.00 78.00 167 LEU A CA 1
ATOM 1315 C C . LEU A 1 167 ? -4.903 -4.207 -11.602 1.00 78.00 167 LEU A C 1
ATOM 1317 O O . LEU A 1 167 ? -4.448 -5.008 -12.421 1.00 78.00 167 LEU A O 1
ATOM 1321 N N . PHE A 1 168 ? -5.947 -3.419 -11.876 1.00 75.56 168 PHE A N 1
ATOM 1322 C CA . PHE A 1 168 ? -6.722 -3.516 -13.118 1.00 75.56 168 PHE A CA 1
ATOM 1323 C C . PHE A 1 168 ? -6.053 -2.788 -14.284 1.00 75.56 168 PHE A C 1
ATOM 1325 O O . PHE A 1 168 ? -6.039 -3.298 -15.405 1.00 75.56 168 PHE A O 1
ATOM 1332 N N . PHE A 1 169 ? -5.492 -1.601 -14.036 1.00 72.62 169 PHE A N 1
ATOM 1333 C CA . PHE A 1 169 ? -4.935 -0.749 -15.090 1.00 72.62 169 PHE A CA 1
ATOM 1334 C C . PHE A 1 169 ? -3.407 -0.785 -15.144 1.00 72.62 169 PHE A C 1
ATOM 1336 O O . PHE A 1 169 ? -2.824 -0.274 -16.101 1.00 72.62 169 PHE A O 1
ATOM 1343 N N . GLY A 1 170 ? -2.737 -1.360 -14.139 1.00 74.44 170 GLY A N 1
ATOM 1344 C CA . GLY A 1 170 ? -1.292 -1.189 -13.981 1.00 74.44 170 GLY A CA 1
ATOM 1345 C C . GLY A 1 170 ? -0.914 0.264 -13.688 1.00 74.44 170 GLY A C 1
ATOM 1346 O O . GLY A 1 170 ? 0.211 0.666 -13.980 1.00 74.44 170 GLY A O 1
ATOM 1347 N N . TYR A 1 171 ? -1.861 1.070 -13.190 1.00 76.38 171 TYR A N 1
ATOM 1348 C CA . TYR A 1 171 ? -1.665 2.494 -12.947 1.00 76.38 171 TYR A CA 1
ATOM 1349 C C . TYR A 1 171 ? -1.415 2.750 -11.462 1.00 76.38 171 TYR A C 1
ATOM 1351 O O . TYR A 1 171 ? -2.326 3.055 -10.694 1.00 76.38 171 TYR A O 1
ATOM 1359 N N . CYS A 1 172 ? -0.150 2.645 -11.059 1.00 84.25 172 CYS A N 1
ATOM 1360 C CA . CYS A 1 172 ? 0.266 3.009 -9.712 1.00 84.25 172 CYS A CA 1
ATOM 1361 C C . CYS A 1 172 ? 0.514 4.521 -9.620 1.00 84.25 172 CYS A C 1
ATOM 1363 O O . CYS A 1 172 ? 1.487 5.036 -10.182 1.00 84.25 172 CYS A O 1
ATOM 1365 N N . ILE A 1 173 ? -0.338 5.226 -8.870 1.00 82.75 173 ILE A N 1
ATOM 1366 C CA . ILE A 1 173 ? -0.210 6.674 -8.625 1.00 82.75 173 ILE A CA 1
ATOM 1367 C C . ILE A 1 173 ? 1.160 7.001 -8.014 1.00 82.75 173 ILE A C 1
ATOM 1369 O O . ILE A 1 173 ? 1.831 7.923 -8.473 1.00 82.75 173 ILE A O 1
ATOM 1373 N N . ALA A 1 174 ? 1.623 6.196 -7.052 1.00 84.94 174 ALA A N 1
ATOM 1374 C CA . ALA A 1 174 ? 2.933 6.374 -6.430 1.00 84.94 174 ALA A CA 1
ATOM 1375 C C . ALA A 1 174 ? 4.082 6.212 -7.439 1.00 84.94 174 ALA A C 1
ATOM 1377 O O . ALA A 1 174 ? 4.996 7.034 -7.469 1.00 84.94 174 ALA A O 1
ATOM 1378 N N . CYS A 1 175 ? 4.029 5.214 -8.329 1.00 84.06 175 CYS A N 1
ATOM 1379 C CA . CYS A 1 175 ? 5.054 5.079 -9.367 1.00 84.06 175 CYS A CA 1
ATOM 1380 C C . CYS A 1 175 ? 5.039 6.273 -10.332 1.00 84.06 175 CYS A C 1
ATOM 1382 O O . CYS A 1 175 ? 6.098 6.759 -10.723 1.00 84.06 175 CYS A O 1
ATOM 1384 N N . LYS A 1 176 ? 3.861 6.801 -10.693 1.00 83.75 176 LYS A N 1
ATOM 1385 C CA . LYS A 1 176 ? 3.772 7.996 -11.544 1.00 83.75 176 LYS A CA 1
ATOM 1386 C C . LYS A 1 176 ? 4.369 9.224 -10.857 1.00 83.75 176 LYS A C 1
ATOM 1388 O O . LYS A 1 176 ? 5.106 9.964 -11.505 1.00 83.75 176 LYS A O 1
ATOM 1393 N N . LEU A 1 177 ? 4.098 9.391 -9.561 1.00 85.31 177 LEU A N 1
ATOM 1394 C CA . LEU A 1 177 ? 4.685 10.447 -8.743 1.00 85.31 177 LEU A CA 1
ATOM 1395 C C . LEU A 1 177 ? 6.215 10.335 -8.715 1.00 85.31 177 LEU A C 1
ATOM 1397 O O . LEU A 1 177 ? 6.878 11.337 -8.944 1.00 85.31 177 LEU A O 1
ATOM 1401 N N . TYR A 1 178 ? 6.768 9.126 -8.555 1.00 82.19 178 TYR A N 1
ATOM 1402 C CA . TYR A 1 178 ? 8.215 8.875 -8.617 1.00 82.19 178 TYR A CA 1
ATOM 1403 C C . TYR A 1 178 ? 8.839 9.301 -9.955 1.00 82.19 178 TYR A C 1
ATOM 1405 O O . TYR A 1 178 ? 9.859 9.986 -9.996 1.00 82.19 178 TYR A O 1
ATOM 1413 N N . HIS A 1 179 ? 8.221 8.929 -11.079 1.00 80.44 179 HIS A N 1
ATOM 1414 C CA . HIS A 1 179 ? 8.716 9.347 -12.394 1.00 80.44 179 HIS A CA 1
ATOM 1415 C C . HIS A 1 179 ? 8.578 10.857 -12.618 1.00 80.44 179 HIS A C 1
ATOM 1417 O O . HIS A 1 179 ? 9.385 11.451 -13.335 1.00 80.44 179 HIS A O 1
ATOM 1423 N N . TRP A 1 180 ? 7.563 11.481 -12.019 1.00 83.31 180 TRP A N 1
ATOM 1424 C CA . TRP A 1 180 ? 7.355 12.919 -12.111 1.00 83.31 180 TRP A CA 1
ATOM 1425 C C . TRP A 1 180 ? 8.381 13.695 -11.281 1.00 83.31 180 TRP A C 1
ATOM 1427 O O . TRP A 1 180 ? 9.018 14.598 -11.816 1.00 83.31 180 TRP A O 1
ATOM 1437 N N . THR A 1 181 ? 8.641 13.290 -10.034 1.00 79.69 181 THR A N 1
ATOM 1438 C CA . THR A 1 181 ? 9.692 13.892 -9.197 1.00 79.69 181 THR A CA 1
ATOM 1439 C C . THR A 1 181 ? 11.081 13.694 -9.804 1.00 79.69 181 THR A C 1
ATOM 1441 O O . THR A 1 181 ? 11.856 14.648 -9.842 1.00 79.69 181 THR A O 1
ATOM 1444 N N . LYS A 1 182 ? 11.359 12.522 -10.399 1.00 74.25 182 LYS A N 1
ATOM 1445 C CA . LYS A 1 182 ? 12.589 12.260 -11.174 1.00 74.25 182 LYS A CA 1
ATOM 1446 C C . LYS A 1 182 ? 12.780 13.243 -12.335 1.00 74.25 182 LYS A C 1
ATOM 1448 O O . LYS A 1 182 ? 13.908 13.614 -12.639 1.00 74.25 182 LYS A O 1
ATOM 1453 N N . LYS A 1 183 ? 11.695 13.664 -12.996 1.00 79.81 183 LYS A N 1
ATOM 1454 C CA . LYS A 1 183 ? 11.760 14.623 -14.109 1.00 79.81 183 LYS A CA 1
ATOM 1455 C C . LYS A 1 183 ? 12.098 16.043 -13.640 1.00 79.81 183 LYS A C 1
ATOM 1457 O O . LYS A 1 183 ? 12.714 16.781 -14.399 1.00 79.81 183 LYS A O 1
ATOM 1462 N N . ILE A 1 184 ? 11.679 16.422 -12.432 1.00 82.38 184 ILE A N 1
ATOM 1463 C CA . ILE A 1 184 ? 11.839 17.788 -11.908 1.00 82.38 184 ILE A CA 1
ATOM 1464 C C . ILE A 1 184 ? 13.188 17.953 -11.187 1.00 82.38 184 ILE A C 1
ATOM 1466 O O . ILE A 1 184 ? 13.858 18.960 -11.390 1.00 82.38 184 ILE A O 1
ATOM 1470 N N . TYR A 1 185 ? 13.622 16.962 -10.399 1.00 76.25 185 TYR A N 1
ATOM 1471 C CA . TYR A 1 185 ? 14.857 17.029 -9.605 1.00 76.25 185 TYR A CA 1
ATOM 1472 C C . TYR A 1 185 ? 15.769 15.819 -9.864 1.00 76.25 185 TYR A C 1
ATOM 1474 O O . TYR A 1 185 ? 15.813 14.891 -9.054 1.00 76.25 185 TYR A O 1
ATOM 1482 N N . PRO A 1 186 ? 16.533 15.811 -10.972 1.00 65.56 186 PRO A N 1
ATOM 1483 C CA . PRO A 1 186 ? 17.412 14.689 -11.306 1.00 65.56 186 PRO A CA 1
ATOM 1484 C C . PRO A 1 186 ? 18.586 14.507 -10.326 1.00 65.56 186 PRO A C 1
ATOM 1486 O O . PRO A 1 186 ? 19.055 13.389 -10.174 1.00 65.56 186 PRO A O 1
ATOM 1489 N N . LYS A 1 187 ? 19.025 15.572 -9.635 1.00 61.09 187 LYS A N 1
ATOM 1490 C CA . LYS A 1 187 ? 20.193 15.568 -8.726 1.00 61.09 187 LYS A CA 1
ATOM 1491 C C . LYS A 1 187 ? 19.894 15.147 -7.276 1.00 61.09 187 LYS A C 1
ATOM 1493 O O . LYS A 1 187 ? 20.799 15.111 -6.458 1.00 61.09 187 LYS A O 1
ATOM 1498 N N . GLY A 1 188 ? 18.630 14.901 -6.919 1.00 56.88 188 GLY A N 1
ATOM 1499 C CA . GLY A 1 188 ? 18.226 14.617 -5.530 1.00 56.88 188 GLY A CA 1
ATOM 1500 C C . GLY A 1 188 ? 18.278 13.140 -5.121 1.00 56.88 188 GLY A C 1
ATOM 1501 O O . GLY A 1 188 ? 17.865 12.813 -4.014 1.00 56.88 188 GLY A O 1
ATOM 1502 N N . PHE A 1 189 ? 18.696 12.249 -6.024 1.00 51.81 189 PHE A N 1
ATOM 1503 C CA . PHE A 1 189 ? 18.610 10.792 -5.859 1.00 51.81 189 PHE A CA 1
ATOM 1504 C C . PHE A 1 189 ? 19.940 10.063 -6.135 1.00 51.81 189 PHE A C 1
ATOM 1506 O O . PHE A 1 189 ? 19.914 8.847 -6.339 1.00 51.81 189 PHE A O 1
ATOM 1513 N N . GLU A 1 190 ? 21.057 10.800 -6.179 1.00 42.97 190 GLU A N 1
ATOM 1514 C CA . GLU A 1 190 ? 22.424 10.247 -6.119 1.00 42.97 190 GLU A CA 1
ATOM 1515 C C . GLU A 1 190 ? 22.807 9.888 -4.678 1.00 42.97 190 GLU A C 1
ATOM 1517 O O . GLU A 1 190 ? 22.420 10.644 -3.756 1.00 42.97 190 GLU A O 1
#

Foldseek 3Di:
DQLDDDPPCPVVVVVVVVCCVVVVVVVLVVVVVVCVVVPPDDPDDPPDAPPPDWDWLQLVLQLLVVLLVLLVVCVVPVDLVSLVLQLVLLVCVLVPVLVPRPSSVVSVVVCVVVVDDTDIDHVVLVSQLSVVSNVLSVQLSVCVVVVNVVSNVVSSVVSSVQSCCCNSVVDRPSSVVVVVVCVVCVPPSD

Secondary structure (DSSP, 8-state):
----S-SSSHHHHHHHHHHHHHHHHHHHHHHHHHHGGGTTS-----PPPSSS-EEEHHHHHHHHHHHHHHHHHHHHH--HHHHHHHHHHHHHHHTT-TTT-HHHHHHHHHHHHHTPPP-EEEHHHHHHHHHHHHHHHHHHHHHHHTT-HHHHHHHHHHHHHHHHHHHHH---HHHHHHHHHHHH-GGG--

pLDDT: mean 72.43, std 15.84, range [34.03, 92.88]